Protein AF-A0A8J2TZP8-F1 (afdb_monomer_lite)

Radius of gyration: 26.17 Å; chains: 1; bounding box: 106×72×58 Å

InterPro domains:
  IPR025671 Protein of unknown function with HXXEE motif [PF13787] (54-157)

pLDDT: mean 79.19, std 14.08, range [46.84, 98.31]

Organism: NCBI:txid1774748

Foldseek 3Di:
DDDDDDDDDDPDPPPPPPDDPPPDDPDLVRCVPPVCSVVVVVVLVVLLLVLLVQLLVLLVVLLVQCLVCVVVDPQDDPVCCVVCVVVVVCSDSVNVVVLSVVVSVVLNCLSVDPDVPSLLSLLLSLLQQLLVLVVQCVCCVVVVHHDRSPVSSVSSNVSSVSNLVSSCVVPPPCSVVSSPVSNVCNVVVSVVSSVVSVVVVVVVVVVVVVVPDPDD

Structure (mmCIF, N/CA/C/O backbone):
data_AF-A0A8J2TZP8-F1
#
_entry.id   AF-A0A8J2TZP8-F1
#
loop_
_atom_site.group_PDB
_atom_site.id
_atom_site.type_symbol
_atom_site.label_atom_id
_atom_site.label_alt_id
_atom_site.label_comp_id
_atom_site.label_asym_id
_atom_site.label_entity_id
_atom_site.label_seq_id
_atom_site.pdbx_PDB_ins_code
_atom_site.Cartn_x
_atom_site.Cartn_y
_atom_site.Cartn_z
_atom_site.occupancy
_atom_site.B_iso_or_equiv
_atom_site.auth_seq_id
_atom_site.auth_comp_id
_atom_site.auth_asym_id
_atom_site.auth_atom_id
_atom_site.pdbx_PDB_model_num
ATOM 1 N N . MET A 1 1 ? 63.034 -46.471 7.066 1.00 53.38 1 MET A N 1
ATOM 2 C CA . MET A 1 1 ? 62.515 -45.738 5.889 1.00 53.38 1 MET A CA 1
ATOM 3 C C . MET A 1 1 ? 61.724 -44.534 6.381 1.00 53.38 1 MET A C 1
ATOM 5 O O . MET A 1 1 ? 60.708 -44.730 7.031 1.00 53.38 1 MET A O 1
ATOM 9 N N . ARG A 1 2 ? 62.221 -43.308 6.173 1.00 49.00 2 ARG A N 1
ATOM 10 C CA . ARG A 1 2 ? 61.485 -42.069 6.482 1.00 49.00 2 ARG A CA 1
ATOM 11 C C . ARG A 1 2 ? 60.751 -41.636 5.214 1.00 49.00 2 ARG A C 1
ATOM 13 O O . ARG A 1 2 ? 61.399 -41.422 4.196 1.00 49.00 2 ARG A O 1
ATOM 20 N N . LEU A 1 3 ? 59.424 -41.572 5.269 1.00 59.38 3 LEU A N 1
ATOM 21 C CA . LEU A 1 3 ? 58.589 -41.091 4.170 1.00 59.38 3 LEU A CA 1
ATOM 22 C C . LEU A 1 3 ? 58.691 -39.561 4.113 1.00 59.38 3 LEU A C 1
ATOM 24 O O . LEU A 1 3 ? 58.416 -38.887 5.105 1.00 59.38 3 LEU A O 1
ATOM 28 N N . CYS A 1 4 ? 59.123 -39.023 2.973 1.00 56.84 4 CYS A N 1
ATOM 29 C CA . CYS A 1 4 ? 59.109 -37.585 2.720 1.00 56.84 4 CYS A CA 1
ATOM 30 C C . CYS A 1 4 ? 57.655 -37.082 2.661 1.00 56.84 4 CYS A C 1
ATOM 32 O O . CYS A 1 4 ? 56.837 -37.700 1.974 1.00 56.84 4 CYS A O 1
ATOM 34 N N . PRO A 1 5 ? 57.311 -35.973 3.338 1.00 69.94 5 PRO A N 1
ATOM 35 C CA . PRO A 1 5 ? 55.980 -35.393 3.240 1.00 69.94 5 PRO A CA 1
ATOM 36 C C . PRO A 1 5 ? 55.769 -34.796 1.844 1.00 69.94 5 PRO A C 1
ATOM 38 O O . PRO A 1 5 ? 56.554 -33.968 1.381 1.00 69.94 5 PRO A O 1
ATOM 41 N N . VAL A 1 6 ? 54.697 -35.221 1.175 1.00 76.81 6 VAL A N 1
ATOM 42 C CA . VAL A 1 6 ? 54.229 -34.624 -0.081 1.00 76.81 6 VAL A CA 1
ATOM 43 C C . VAL A 1 6 ? 53.573 -33.278 0.256 1.00 76.81 6 VAL A C 1
ATOM 45 O O . VAL A 1 6 ? 52.641 -33.258 1.064 1.00 76.81 6 VAL A O 1
ATOM 48 N N . PRO A 1 7 ? 54.034 -32.148 -0.307 1.00 74.81 7 PRO A N 1
ATOM 49 C CA . PRO A 1 7 ? 53.403 -30.857 -0.067 1.00 74.81 7 PRO A CA 1
ATOM 50 C C . PRO A 1 7 ? 51.988 -30.824 -0.674 1.00 74.81 7 PRO A C 1
ATOM 52 O O . PRO A 1 7 ? 51.763 -31.406 -1.740 1.00 74.81 7 PRO A O 1
ATOM 55 N N . PRO A 1 8 ? 51.020 -30.151 -0.024 1.00 73.19 8 PRO A N 1
ATOM 56 C CA . PRO A 1 8 ? 49.661 -30.054 -0.537 1.00 73.19 8 PRO A CA 1
ATOM 57 C C . PRO A 1 8 ? 49.628 -29.291 -1.871 1.00 73.19 8 PRO A C 1
ATOM 59 O O . PRO A 1 8 ? 50.442 -28.387 -2.090 1.00 73.19 8 PRO A O 1
ATOM 62 N N . PRO A 1 9 ? 48.680 -29.617 -2.768 1.00 70.44 9 PRO A N 1
ATOM 63 C CA . PRO A 1 9 ? 48.543 -28.927 -4.040 1.00 70.44 9 PRO A CA 1
ATOM 64 C C . PRO A 1 9 ? 48.249 -27.446 -3.798 1.00 70.44 9 PRO A C 1
ATOM 66 O O . PRO A 1 9 ? 47.249 -27.078 -3.177 1.00 70.44 9 PRO A O 1
ATOM 69 N N . VAL A 1 10 ? 49.125 -26.587 -4.316 1.00 71.75 10 VAL A N 1
ATOM 70 C CA . VAL A 1 10 ? 48.889 -25.148 -4.392 1.00 71.75 10 VAL A CA 1
ATOM 71 C C . VAL A 1 10 ? 47.696 -24.942 -5.321 1.00 71.75 10 VAL A C 1
ATOM 73 O O . VAL A 1 10 ? 47.823 -25.024 -6.544 1.00 71.75 10 VAL A O 1
ATOM 76 N N . LEU A 1 11 ? 46.517 -24.701 -4.744 1.00 65.62 11 LEU A N 1
ATOM 77 C CA . LEU A 1 11 ? 45.359 -24.217 -5.485 1.00 65.62 11 LEU A CA 1
ATOM 78 C C . LEU A 1 11 ? 45.760 -22.887 -6.126 1.00 65.62 11 LEU A C 1
ATOM 80 O O . LEU A 1 11 ? 45.792 -21.852 -5.459 1.00 65.62 11 LEU A O 1
ATOM 84 N N . ARG A 1 12 ? 46.094 -22.918 -7.425 1.00 61.50 12 ARG A N 1
ATOM 85 C CA . ARG A 1 12 ? 46.211 -21.707 -8.238 1.00 61.50 12 ARG A CA 1
ATOM 86 C C . ARG A 1 12 ? 44.924 -20.930 -8.027 1.00 61.50 12 ARG A C 1
ATOM 88 O O . ARG A 1 12 ? 43.843 -21.396 -8.389 1.00 61.50 12 ARG A O 1
ATOM 95 N N . ARG A 1 13 ? 45.063 -19.762 -7.402 1.00 56.97 13 ARG A N 1
ATOM 96 C CA . ARG A 1 13 ? 44.038 -18.730 -7.311 1.00 56.97 13 ARG A CA 1
ATOM 97 C C . ARG A 1 13 ? 43.562 -18.521 -8.747 1.00 56.97 13 ARG A C 1
ATOM 99 O O . ARG A 1 13 ? 44.290 -17.933 -9.535 1.00 56.97 13 ARG A O 1
ATOM 106 N N . ARG A 1 14 ? 42.420 -19.113 -9.120 1.00 55.19 14 ARG A N 1
ATOM 107 C CA . ARG A 1 14 ? 41.788 -18.820 -10.408 1.00 55.19 14 ARG A CA 1
ATOM 108 C C . ARG A 1 14 ? 41.662 -17.313 -10.440 1.00 55.19 14 ARG A C 1
ATOM 110 O O . ARG A 1 14 ? 41.084 -16.748 -9.507 1.00 55.19 14 ARG A O 1
ATOM 117 N N . ASP A 1 15 ? 42.268 -16.706 -11.449 1.00 54.47 15 ASP A N 1
ATOM 118 C CA . ASP A 1 15 ? 42.148 -15.290 -11.726 1.00 54.47 15 ASP A CA 1
ATOM 119 C C . ASP A 1 15 ? 40.665 -14.952 -11.635 1.00 54.47 15 ASP A C 1
ATOM 121 O O . ASP A 1 15 ? 39.848 -15.411 -12.436 1.00 54.47 15 ASP A O 1
ATOM 125 N N . ARG A 1 16 ? 40.287 -14.249 -10.561 1.00 48.47 16 ARG A N 1
ATOM 126 C CA . ARG A 1 16 ? 38.962 -13.650 -10.491 1.00 48.47 16 ARG A CA 1
ATOM 127 C C . ARG A 1 16 ? 38.919 -12.749 -11.719 1.00 48.47 16 ARG A C 1
ATOM 129 O O . ARG A 1 16 ? 39.791 -11.878 -11.797 1.00 48.47 16 ARG A O 1
ATOM 136 N N . PRO A 1 17 ? 37.982 -12.945 -12.665 1.00 46.84 17 PRO A N 1
ATOM 137 C CA . PRO A 1 17 ? 37.814 -11.977 -13.732 1.00 46.84 17 PRO A CA 1
ATOM 138 C C . PRO A 1 17 ? 37.683 -10.617 -13.057 1.00 46.84 17 PRO A C 1
ATOM 140 O O . PRO A 1 17 ? 36.928 -10.478 -12.086 1.00 46.84 17 PRO A O 1
ATOM 143 N N . ALA A 1 18 ? 38.522 -9.670 -13.483 1.00 59.16 18 ALA A N 1
ATOM 144 C CA . ALA A 1 18 ? 38.488 -8.311 -12.976 1.00 59.16 18 ALA A CA 1
ATOM 145 C C . ALA A 1 18 ? 37.025 -7.867 -12.971 1.00 59.16 18 ALA A C 1
ATOM 147 O O . ALA A 1 18 ? 36.323 -8.066 -13.965 1.00 59.16 18 ALA A O 1
ATOM 148 N N . ALA A 1 19 ? 36.551 -7.369 -11.827 1.00 51.31 19 ALA A N 1
ATOM 149 C CA . ALA A 1 19 ? 35.193 -6.873 -11.708 1.00 51.31 19 ALA A CA 1
ATOM 150 C C . ALA A 1 19 ? 34.969 -5.891 -12.860 1.00 51.31 19 ALA A C 1
ATOM 152 O O . ALA A 1 19 ? 35.649 -4.865 -12.932 1.00 51.31 19 ALA A O 1
ATOM 153 N N . ALA A 1 20 ? 34.089 -6.259 -13.796 1.00 50.19 20 ALA A N 1
ATOM 154 C CA . ALA A 1 20 ? 33.742 -5.392 -14.905 1.00 50.19 20 ALA A CA 1
ATOM 155 C C . ALA A 1 20 ? 33.316 -4.041 -14.312 1.00 50.19 20 ALA A C 1
ATOM 157 O O . ALA A 1 20 ? 32.594 -4.035 -13.305 1.00 50.19 20 ALA A O 1
ATOM 158 N N . PRO A 1 21 ? 33.789 -2.911 -14.863 1.00 54.81 21 PRO A N 1
ATOM 159 C CA . PRO A 1 21 ? 33.414 -1.601 -14.358 1.00 54.81 21 PRO A CA 1
ATOM 160 C C . PRO A 1 21 ? 31.889 -1.533 -14.268 1.00 54.81 21 PRO A C 1
ATOM 162 O O . PRO A 1 21 ? 31.182 -1.867 -15.222 1.00 54.81 21 PRO A O 1
ATOM 165 N N . ALA A 1 22 ? 31.386 -1.157 -13.091 1.00 49.59 22 ALA A N 1
ATOM 166 C CA . ALA A 1 22 ? 29.964 -0.986 -12.845 1.00 49.59 22 ALA A CA 1
ATOM 167 C C . ALA A 1 22 ? 29.430 0.089 -13.806 1.00 49.59 22 ALA A C 1
ATOM 169 O O . ALA A 1 22 ? 29.568 1.279 -13.541 1.00 49.59 22 ALA A O 1
ATOM 170 N N . GLY A 1 23 ? 28.886 -0.321 -14.956 1.00 51.41 23 GLY A N 1
ATOM 171 C CA . GLY A 1 23 ? 28.370 0.621 -15.951 1.00 51.41 23 GLY A CA 1
ATOM 172 C C . GLY A 1 23 ? 28.323 0.161 -17.408 1.00 51.41 23 GLY A C 1
ATOM 173 O O . GLY A 1 23 ? 27.662 0.830 -18.189 1.00 51.41 23 GLY A O 1
ATOM 174 N N . PHE A 1 24 ? 28.953 -0.954 -17.792 1.00 48.19 24 PHE A N 1
ATOM 175 C CA . PHE A 1 24 ? 28.969 -1.414 -19.193 1.00 48.19 24 PHE A CA 1
ATOM 176 C C . PHE A 1 24 ? 28.451 -2.852 -19.330 1.00 48.19 24 PHE A C 1
ATOM 178 O O . PHE A 1 24 ? 29.200 -3.794 -19.573 1.00 48.19 24 PHE A O 1
ATOM 185 N N . GLY A 1 25 ? 27.143 -3.025 -19.147 1.00 55.66 25 GLY A N 1
ATOM 186 C CA . GLY A 1 25 ? 26.432 -4.096 -19.846 1.00 55.66 25 GLY A CA 1
ATOM 187 C C . GLY A 1 25 ? 26.061 -3.601 -21.249 1.00 55.66 25 GLY A C 1
ATOM 188 O O . GLY A 1 25 ? 25.893 -2.388 -21.405 1.00 55.66 25 GLY A O 1
ATOM 189 N N . PRO A 1 26 ? 25.936 -4.481 -22.260 1.00 56.31 26 PRO A N 1
ATOM 190 C CA . PRO A 1 26 ? 25.365 -4.084 -23.544 1.00 56.31 26 PRO A CA 1
ATOM 191 C C . PRO A 1 26 ? 24.025 -3.392 -23.289 1.00 56.31 26 PRO A C 1
ATOM 193 O O . PRO A 1 26 ? 23.212 -3.870 -22.490 1.00 56.31 26 PRO A O 1
ATOM 196 N N . SER A 1 27 ? 23.817 -2.231 -23.907 1.00 62.28 27 SER A N 1
ATOM 197 C CA . SER A 1 27 ? 22.531 -1.553 -23.803 1.00 62.28 27 SER A CA 1
ATOM 198 C C . SER A 1 27 ? 21.460 -2.455 -24.419 1.00 62.28 27 SER A C 1
ATOM 200 O O . SER A 1 27 ? 21.758 -3.279 -25.282 1.00 62.28 27 SER A O 1
ATOM 202 N N . TRP A 1 28 ? 20.193 -2.315 -24.016 1.00 62.06 28 TRP A N 1
ATOM 203 C CA . TRP A 1 28 ? 19.107 -3.079 -24.650 1.00 62.06 28 TRP A CA 1
ATOM 204 C C . TRP A 1 28 ? 19.137 -2.911 -26.184 1.00 62.06 28 TRP A C 1
ATOM 206 O O . TRP A 1 28 ? 18.920 -3.865 -26.925 1.00 62.06 28 TRP A O 1
ATOM 216 N N . ALA A 1 29 ? 19.517 -1.730 -26.684 1.00 66.12 29 ALA A N 1
ATOM 217 C CA . ALA A 1 29 ? 19.682 -1.504 -28.118 1.00 66.12 29 ALA A CA 1
ATOM 218 C C . ALA A 1 29 ? 20.667 -2.504 -28.764 1.00 66.12 29 ALA A C 1
ATOM 220 O O . ALA A 1 29 ? 20.375 -3.033 -29.838 1.00 66.12 29 ALA A O 1
ATOM 221 N N . ASP A 1 30 ? 21.743 -2.865 -28.061 1.00 71.50 30 ASP A N 1
ATOM 222 C CA . ASP A 1 30 ? 22.820 -3.740 -28.541 1.00 71.50 30 ASP A CA 1
ATOM 223 C C . ASP A 1 30 ? 22.464 -5.232 -28.539 1.00 71.50 30 ASP A C 1
ATOM 225 O O . ASP A 1 30 ? 23.158 -6.021 -29.167 1.00 71.50 30 ASP A O 1
ATOM 229 N N . VAL A 1 31 ? 21.395 -5.649 -27.857 1.00 71.06 31 VAL A N 1
ATOM 230 C CA . VAL A 1 31 ? 20.953 -7.061 -27.823 1.00 71.06 31 VAL A CA 1
ATOM 231 C C . VAL A 1 31 ? 19.568 -7.278 -28.429 1.00 71.06 31 VAL A C 1
ATOM 233 O O . VAL A 1 31 ? 19.157 -8.417 -28.639 1.00 71.06 31 VAL A O 1
ATOM 236 N N . SER A 1 32 ? 18.867 -6.200 -28.794 1.00 71.00 32 SER A N 1
ATOM 237 C CA . SER A 1 32 ? 17.524 -6.235 -29.396 1.00 71.00 32 SER A CA 1
ATOM 238 C C . SER A 1 32 ? 17.423 -7.003 -30.718 1.00 71.00 32 SER A C 1
ATOM 240 O O . SER A 1 32 ? 16.346 -7.492 -31.062 1.00 71.00 32 SER A O 1
ATOM 242 N N . HIS A 1 33 ? 18.536 -7.146 -31.438 1.00 75.06 33 HIS A N 1
ATOM 243 C CA . HIS A 1 33 ? 18.608 -7.851 -32.716 1.00 75.06 33 HIS A CA 1
ATOM 244 C C . HIS A 1 33 ? 18.920 -9.351 -32.579 1.00 75.06 33 HIS A C 1
ATOM 246 O O . HIS A 1 33 ? 18.867 -10.073 -33.575 1.00 75.06 33 HIS A O 1
ATOM 252 N N . LEU A 1 34 ? 19.240 -9.843 -31.376 1.00 78.44 34 LEU A N 1
ATOM 253 C CA . LEU A 1 34 ? 19.587 -11.249 -31.178 1.00 78.44 34 LEU A CA 1
ATOM 254 C C . LEU A 1 34 ? 18.340 -12.156 -31.239 1.00 78.44 34 LEU A C 1
ATOM 256 O O . LEU A 1 34 ? 17.295 -11.823 -30.664 1.00 78.44 34 LEU A O 1
ATOM 260 N N . PRO A 1 35 ? 18.428 -13.339 -31.877 1.00 73.56 35 PRO A N 1
ATOM 261 C CA . PRO A 1 35 ? 17.380 -14.354 -31.803 1.00 73.56 35 PRO A CA 1
ATOM 262 C C . PRO A 1 35 ? 17.075 -14.706 -30.338 1.00 73.56 35 PRO A C 1
ATOM 264 O O . PRO A 1 35 ? 17.975 -15.052 -29.580 1.00 73.56 35 PRO A O 1
ATOM 267 N N . GLY A 1 36 ? 15.810 -14.592 -29.926 1.00 71.12 36 GLY A N 1
ATOM 268 C CA . GLY A 1 36 ? 15.378 -14.832 -28.539 1.00 71.12 36 GLY A CA 1
ATOM 269 C C . GLY A 1 36 ? 15.273 -13.581 -27.656 1.00 71.12 36 GLY A C 1
ATOM 270 O O . GLY A 1 36 ? 14.637 -13.645 -26.605 1.00 71.12 36 GLY A O 1
ATOM 271 N N . ALA A 1 37 ? 15.776 -12.424 -28.103 1.00 73.44 37 ALA A N 1
ATOM 272 C CA . ALA A 1 37 ? 15.649 -11.163 -27.369 1.00 73.44 37 ALA A CA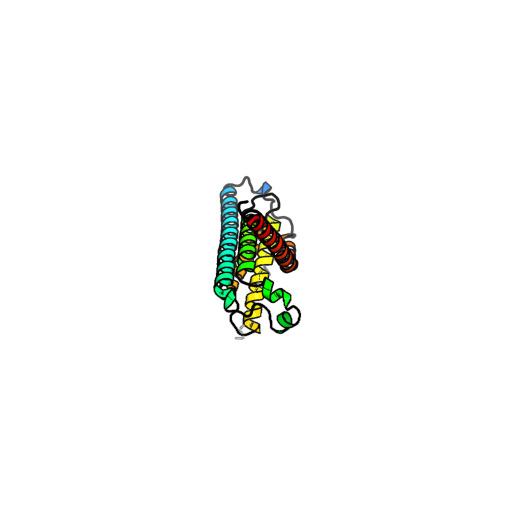 1
ATOM 273 C C . ALA A 1 37 ? 14.179 -10.768 -27.123 1.00 73.44 37 ALA A C 1
ATOM 275 O O . ALA A 1 37 ? 13.826 -10.336 -26.029 1.00 73.44 37 ALA A O 1
ATOM 276 N N . ARG A 1 38 ? 13.290 -11.009 -28.100 1.00 75.81 38 ARG A N 1
ATOM 277 C CA . ARG A 1 38 ? 11.840 -10.789 -27.934 1.00 75.81 38 ARG A CA 1
ATOM 278 C C . ARG A 1 38 ? 11.241 -11.641 -26.812 1.00 75.81 38 ARG A C 1
ATOM 280 O O . ARG A 1 38 ? 10.566 -11.099 -25.952 1.00 75.81 38 ARG A O 1
ATOM 287 N N . GLY A 1 39 ? 11.567 -12.935 -26.754 1.00 75.44 39 GLY A N 1
ATOM 288 C CA . GLY A 1 39 ? 11.050 -13.826 -25.708 1.00 75.44 39 GLY A CA 1
ATOM 289 C C . GLY A 1 39 ? 11.519 -13.439 -24.302 1.00 75.44 39 GLY A C 1
ATOM 290 O O . GLY A 1 39 ? 10.759 -13.543 -23.343 1.00 75.44 39 GLY A O 1
ATOM 291 N N . TYR A 1 40 ? 12.750 -12.934 -24.176 1.00 75.19 40 TYR A N 1
ATOM 292 C CA . TYR A 1 40 ? 13.254 -12.391 -22.913 1.00 75.19 40 TYR A CA 1
ATOM 293 C C . TYR A 1 40 ? 12.526 -11.096 -22.506 1.00 75.19 40 TYR A C 1
ATOM 295 O O . TYR A 1 40 ? 12.131 -10.955 -21.348 1.00 75.19 40 TYR A O 1
ATOM 303 N N . ALA A 1 41 ? 12.300 -10.175 -23.451 1.00 75.25 41 ALA A N 1
ATOM 304 C CA . ALA A 1 41 ? 11.545 -8.944 -23.211 1.00 75.25 41 ALA A CA 1
ATOM 305 C C . ALA A 1 41 ? 10.090 -9.227 -22.797 1.00 75.25 41 ALA A C 1
ATOM 307 O O . ALA A 1 41 ? 9.625 -8.677 -21.798 1.00 75.25 41 ALA A O 1
ATOM 308 N N . ASP A 1 42 ? 9.414 -10.138 -23.500 1.00 78.44 42 ASP A N 1
ATOM 309 C CA . ASP A 1 42 ? 8.045 -10.558 -23.190 1.00 78.44 42 ASP A CA 1
ATOM 310 C C . ASP A 1 42 ? 7.967 -11.175 -21.782 1.00 78.44 42 ASP A C 1
ATOM 312 O O . ASP A 1 42 ? 7.083 -10.835 -20.993 1.00 78.44 42 ASP A O 1
ATOM 316 N N . GLY A 1 43 ? 8.936 -12.027 -21.420 1.00 75.38 43 GLY A N 1
ATOM 317 C CA . GLY A 1 43 ? 9.032 -12.627 -20.087 1.00 75.38 43 GLY A CA 1
ATOM 318 C C . GLY A 1 43 ? 9.214 -11.596 -18.966 1.00 75.38 43 GLY A C 1
ATOM 319 O O . GLY A 1 43 ? 8.560 -11.690 -17.923 1.00 75.38 43 GLY A O 1
ATOM 320 N N . MET A 1 44 ? 10.048 -10.577 -19.187 1.00 79.06 44 MET A N 1
ATOM 321 C CA . MET A 1 44 ? 10.212 -9.471 -18.236 1.00 79.06 44 MET A CA 1
ATOM 322 C C . MET A 1 44 ? 8.939 -8.628 -18.105 1.00 79.06 44 MET A C 1
ATOM 324 O O . MET A 1 44 ? 8.555 -8.265 -16.989 1.00 79.06 44 MET A O 1
ATOM 328 N N . GLU A 1 45 ? 8.246 -8.345 -19.212 1.00 83.06 45 GLU A N 1
ATOM 329 C CA . GLU A 1 45 ? 6.990 -7.594 -19.175 1.00 83.06 45 GLU A CA 1
ATOM 330 C C . GLU A 1 45 ? 5.899 -8.368 -18.419 1.00 83.06 45 GLU A C 1
ATOM 332 O O . GLU A 1 45 ? 5.203 -7.794 -17.576 1.00 83.06 45 GLU A O 1
ATOM 337 N N . LEU A 1 46 ? 5.791 -9.680 -18.652 1.00 82.81 46 LEU A N 1
ATOM 338 C CA . LEU A 1 46 ? 4.908 -10.586 -17.913 1.00 82.81 46 LEU A CA 1
ATOM 339 C C . LEU A 1 46 ? 5.199 -10.561 -16.406 1.00 82.81 46 LEU A C 1
ATOM 341 O O . LEU A 1 46 ? 4.276 -10.355 -15.617 1.00 82.81 46 LEU A O 1
ATOM 345 N N . GLY A 1 47 ? 6.466 -10.681 -15.995 1.00 87.06 47 GLY A N 1
ATOM 346 C CA . GLY A 1 47 ? 6.859 -10.594 -14.581 1.00 87.06 47 GLY A CA 1
ATOM 347 C C . GLY A 1 47 ? 6.557 -9.226 -13.953 1.00 87.06 47 GLY A C 1
ATOM 348 O O . GLY A 1 47 ? 6.064 -9.126 -12.824 1.00 87.06 47 GLY A O 1
ATOM 349 N N . SER A 1 48 ? 6.774 -8.149 -14.710 1.00 88.06 48 SER A N 1
ATOM 350 C CA . SER A 1 48 ? 6.457 -6.780 -14.297 1.00 88.06 48 SER A CA 1
ATOM 351 C C . SER A 1 48 ? 4.949 -6.569 -14.117 1.00 88.06 48 SER A C 1
ATOM 353 O O . SER A 1 48 ? 4.513 -6.064 -13.083 1.00 88.06 48 SER A O 1
ATOM 355 N N . ASN A 1 49 ? 4.134 -7.015 -15.076 1.00 91.44 49 ASN A N 1
ATOM 356 C CA . ASN A 1 49 ? 2.673 -6.969 -14.999 1.00 91.44 49 ASN A CA 1
ATOM 357 C C . ASN A 1 49 ? 2.141 -7.806 -13.827 1.00 91.44 49 ASN A C 1
ATOM 359 O O . ASN A 1 49 ? 1.314 -7.318 -13.055 1.00 91.44 49 ASN A O 1
ATOM 363 N N . ALA A 1 50 ? 2.646 -9.030 -13.658 1.00 94.19 50 ALA A N 1
ATOM 364 C CA . ALA A 1 50 ? 2.230 -9.935 -12.592 1.00 94.19 50 ALA A CA 1
ATOM 365 C C . ALA A 1 50 ? 2.545 -9.365 -11.202 1.00 94.19 50 ALA A C 1
ATOM 367 O O . ALA A 1 50 ? 1.676 -9.357 -10.333 1.00 94.19 50 ALA A O 1
ATOM 368 N N . SER A 1 51 ? 3.751 -8.821 -10.996 1.00 95.25 51 SER A N 1
ATOM 369 C CA . SER A 1 51 ? 4.119 -8.218 -9.707 1.00 95.25 51 SER A CA 1
ATOM 370 C C . SER A 1 51 ? 3.278 -6.979 -9.368 1.00 95.25 51 SER A C 1
ATOM 372 O O . SER A 1 51 ? 2.874 -6.825 -8.216 1.00 95.25 51 SER A O 1
ATOM 374 N N . ARG A 1 52 ? 2.941 -6.130 -10.356 1.00 95.00 52 ARG A N 1
ATOM 375 C CA . ARG A 1 52 ? 2.022 -4.987 -10.164 1.00 95.00 52 ARG A CA 1
ATOM 376 C C . ARG A 1 52 ? 0.614 -5.442 -9.802 1.00 95.00 52 ARG A C 1
ATOM 378 O O . ARG A 1 52 ? 0.032 -4.919 -8.854 1.00 95.00 52 ARG A O 1
ATOM 385 N N . GLY A 1 53 ? 0.087 -6.419 -10.540 1.00 96.25 53 GLY A N 1
ATOM 386 C CA . GLY A 1 53 ? -1.235 -6.990 -10.291 1.00 96.25 53 GLY A CA 1
ATOM 387 C C . GLY A 1 53 ? -1.334 -7.619 -8.903 1.00 96.25 53 GLY A C 1
ATOM 388 O O . GLY A 1 53 ? -2.287 -7.347 -8.177 1.00 96.25 53 GLY A O 1
ATOM 389 N N . LEU A 1 54 ? -0.313 -8.380 -8.496 1.00 97.44 54 LEU A N 1
ATOM 390 C CA . LEU A 1 54 ? -0.231 -8.976 -7.163 1.00 97.44 54 LEU A CA 1
ATOM 391 C C . LEU A 1 54 ? -0.194 -7.908 -6.065 1.00 97.44 54 LEU A C 1
ATOM 393 O O . LEU A 1 54 ? -0.963 -7.994 -5.112 1.00 97.44 54 LEU A O 1
ATOM 397 N N . LEU A 1 55 ? 0.657 -6.885 -6.204 1.00 97.31 55 LEU A N 1
ATOM 398 C CA . LEU A 1 55 ? 0.745 -5.794 -5.231 1.00 97.31 55 LEU A CA 1
ATOM 399 C C . LEU A 1 55 ? -0.596 -5.062 -5.076 1.00 97.31 55 LEU A C 1
ATOM 401 O O . LEU A 1 55 ? -1.038 -4.822 -3.953 1.00 97.31 55 LEU A O 1
ATOM 405 N N . ALA A 1 56 ? -1.268 -4.753 -6.189 1.00 97.38 56 ALA A N 1
ATOM 406 C CA . ALA A 1 56 ? -2.583 -4.122 -6.170 1.00 97.38 56 ALA A CA 1
ATOM 407 C C . ALA A 1 56 ? -3.642 -5.021 -5.508 1.00 97.38 56 ALA A C 1
ATOM 409 O O . ALA A 1 56 ? -4.384 -4.556 -4.646 1.00 97.38 56 ALA A O 1
ATOM 410 N N . ALA A 1 57 ? -3.687 -6.309 -5.863 1.00 97.88 57 ALA A N 1
ATOM 411 C CA . ALA A 1 57 ? -4.637 -7.263 -5.296 1.00 97.88 57 ALA A CA 1
ATOM 412 C C . ALA A 1 57 ? -4.453 -7.423 -3.781 1.00 97.88 57 ALA A C 1
ATOM 414 O O . ALA A 1 57 ? -5.421 -7.342 -3.026 1.00 97.88 57 ALA A O 1
ATOM 415 N N . VAL A 1 58 ? -3.211 -7.579 -3.318 1.00 97.50 58 VAL A N 1
ATOM 416 C CA . VAL A 1 58 ? -2.916 -7.695 -1.885 1.00 97.50 58 VAL A CA 1
ATOM 417 C C . VAL A 1 58 ? -3.263 -6.404 -1.144 1.00 97.50 58 VAL A C 1
ATOM 419 O O . VAL A 1 58 ? -3.819 -6.470 -0.052 1.00 97.50 58 VAL A O 1
ATOM 422 N N . PHE A 1 59 ? -3.017 -5.230 -1.735 1.00 96.88 59 PHE A N 1
ATOM 423 C CA . PHE A 1 59 ? -3.412 -3.960 -1.122 1.00 96.88 59 PHE A CA 1
ATOM 424 C C . PHE A 1 59 ? -4.935 -3.808 -0.992 1.00 96.88 59 PHE A C 1
ATOM 426 O O . PHE A 1 59 ? -5.419 -3.343 0.039 1.00 96.88 59 PHE A O 1
ATOM 433 N N . VAL A 1 60 ? -5.705 -4.249 -1.993 1.00 97.12 60 VAL A N 1
ATOM 434 C CA . VAL A 1 60 ? -7.176 -4.286 -1.912 1.00 97.12 60 VAL A CA 1
ATOM 435 C C . VAL A 1 60 ? -7.630 -5.172 -0.751 1.00 97.12 60 VAL A C 1
ATOM 437 O O . VAL A 1 60 ? -8.468 -4.751 0.045 1.00 97.12 60 VAL A O 1
ATOM 440 N N . VAL A 1 61 ? -7.059 -6.375 -0.625 1.00 97.50 61 VAL A N 1
ATOM 441 C CA . VAL A 1 61 ? -7.376 -7.301 0.475 1.00 97.50 61 VAL A CA 1
ATOM 442 C C . VAL A 1 61 ? -6.993 -6.697 1.830 1.00 97.50 61 VAL A C 1
ATOM 444 O O . VAL A 1 61 ? -7.779 -6.779 2.771 1.00 97.50 61 VAL A O 1
ATOM 447 N N . HIS A 1 62 ? -5.844 -6.022 1.915 1.00 96.44 62 HIS A N 1
ATOM 448 C CA . HIS A 1 62 ? -5.390 -5.331 3.124 1.00 96.44 62 HIS A CA 1
ATOM 449 C C . HIS A 1 62 ? -6.372 -4.242 3.573 1.00 96.44 62 HIS A C 1
ATOM 451 O O . HIS A 1 62 ? -6.803 -4.224 4.725 1.00 96.44 62 HIS A O 1
ATOM 457 N N . ASN A 1 63 ? -6.820 -3.386 2.653 1.00 94.81 63 ASN A N 1
ATOM 458 C CA . ASN A 1 63 ? -7.809 -2.354 2.976 1.00 94.81 63 ASN A CA 1
ATOM 459 C C . ASN A 1 63 ? -9.187 -2.948 3.308 1.00 94.81 63 ASN A C 1
ATOM 461 O O . ASN A 1 63 ? -9.915 -2.396 4.135 1.00 94.81 63 ASN A O 1
ATOM 465 N N . ALA A 1 64 ? -9.558 -4.079 2.700 1.00 94.44 64 ALA A N 1
ATOM 466 C CA . ALA A 1 64 ? -10.787 -4.791 3.039 1.00 94.44 64 ALA A CA 1
ATOM 467 C C . ALA A 1 64 ? -10.740 -5.377 4.462 1.00 94.44 64 ALA A C 1
ATOM 469 O O . ALA A 1 64 ? -11.733 -5.271 5.189 1.00 94.44 64 ALA A O 1
ATOM 470 N N . GLU A 1 65 ? -9.602 -5.943 4.887 1.00 94.44 65 GLU A N 1
ATOM 471 C CA . GLU A 1 65 ? -9.380 -6.361 6.278 1.00 94.44 65 GLU A CA 1
ATOM 472 C C . GLU A 1 65 ? -9.559 -5.165 7.216 1.00 94.44 65 GLU A C 1
ATOM 474 O O . GLU A 1 65 ? -10.404 -5.199 8.112 1.00 94.44 65 GLU A O 1
ATOM 479 N N . GLU A 1 66 ? -8.825 -4.079 6.983 1.00 91.44 66 GLU A N 1
ATOM 480 C CA . GLU A 1 66 ? -8.903 -2.882 7.817 1.00 91.44 66 GLU A CA 1
ATOM 481 C C . GLU A 1 66 ? -10.341 -2.362 7.964 1.00 91.44 66 GLU A C 1
ATOM 483 O O . GLU A 1 66 ? -10.812 -2.156 9.082 1.00 91.44 66 GLU A O 1
ATOM 488 N N . LEU A 1 67 ? -11.091 -2.239 6.863 1.00 90.44 67 LEU A N 1
ATOM 489 C CA . LEU A 1 67 ? -12.487 -1.786 6.881 1.00 90.44 67 LEU A CA 1
ATOM 490 C C . LEU A 1 67 ? -13.442 -2.739 7.599 1.00 90.44 67 LEU A C 1
ATOM 492 O O . LEU A 1 67 ? -14.433 -2.292 8.190 1.00 90.44 67 LEU A O 1
ATOM 496 N N . THR A 1 68 ? -13.170 -4.040 7.531 1.00 90.50 68 THR A N 1
ATOM 497 C CA . THR A 1 68 ? -13.974 -5.075 8.191 1.00 90.50 68 THR A CA 1
ATOM 498 C C . THR A 1 68 ? -13.747 -5.056 9.698 1.00 90.50 68 THR A C 1
ATOM 500 O O . THR A 1 68 ? -14.693 -5.178 10.478 1.00 90.50 68 THR A O 1
ATOM 503 N N . PHE A 1 69 ? -12.498 -4.854 10.118 1.00 88.19 69 PHE A N 1
ATOM 504 C CA . PHE A 1 69 ? -12.083 -4.916 11.517 1.00 88.19 69 PHE A CA 1
ATOM 505 C C . PHE A 1 69 ? -11.912 -3.546 12.179 1.00 88.19 69 PHE A C 1
ATOM 507 O O . PHE A 1 69 ? -11.530 -3.485 13.346 1.00 88.19 69 PHE A O 1
ATOM 514 N N . LEU A 1 70 ? -12.267 -2.460 11.490 1.00 80.00 70 LEU A N 1
ATOM 515 C CA . LEU A 1 70 ? -12.110 -1.076 11.945 1.00 80.00 70 LEU A CA 1
ATOM 516 C C . LEU A 1 70 ? -12.709 -0.813 13.342 1.00 80.00 70 LEU A C 1
ATOM 518 O O . LEU A 1 70 ? -12.183 -0.013 14.104 1.00 80.00 70 LEU A O 1
ATOM 522 N N . ASN A 1 71 ? -13.780 -1.530 13.702 1.00 73.31 71 ASN A N 1
ATOM 523 C CA . ASN A 1 71 ? -14.463 -1.409 14.995 1.00 73.31 71 ASN A CA 1
ATOM 524 C C . ASN A 1 71 ? -13.820 -2.237 16.131 1.00 73.31 71 ASN A C 1
ATOM 526 O O . ASN A 1 71 ? -14.273 -2.153 17.269 1.00 73.31 71 ASN A O 1
ATOM 530 N N . ARG A 1 72 ? -12.829 -3.092 15.838 1.00 68.44 72 ARG A N 1
ATOM 531 C CA . ARG A 1 72 ? -12.211 -4.024 16.806 1.00 68.44 72 ARG A CA 1
ATOM 532 C C . ARG A 1 72 ? -10.830 -3.589 17.301 1.00 68.44 72 ARG A C 1
ATOM 534 O O . ARG A 1 72 ? -10.303 -4.209 18.219 1.00 68.44 72 ARG A O 1
ATOM 541 N N . GLY A 1 73 ? -10.246 -2.543 16.724 1.00 57.28 73 GLY A N 1
ATOM 542 C CA . GLY A 1 73 ? -8.995 -1.947 17.189 1.00 57.28 73 GLY A CA 1
ATOM 543 C C . GLY A 1 73 ? -9.247 -0.542 17.719 1.00 57.28 73 GLY A C 1
ATOM 544 O O . GLY A 1 73 ? -9.949 0.231 17.075 1.00 57.28 73 GLY A O 1
ATOM 545 N N . GLY A 1 74 ? -8.670 -0.185 18.870 1.00 60.50 74 GLY A N 1
ATOM 546 C CA . GLY A 1 74 ? -8.642 1.214 19.308 1.00 60.50 74 GLY A CA 1
ATOM 547 C C . GLY A 1 74 ? -8.040 2.078 18.198 1.00 60.50 74 GLY A C 1
ATOM 548 O O . GLY A 1 74 ? -6.885 1.866 17.807 1.00 60.50 74 GLY A O 1
ATOM 549 N N . MET A 1 75 ? -8.847 2.981 17.637 1.00 65.06 75 MET A N 1
ATOM 550 C CA . MET A 1 75 ? -8.508 3.690 16.398 1.00 65.06 75 MET A CA 1
ATOM 551 C C . MET A 1 75 ? -7.372 4.689 16.598 1.00 65.06 75 MET A C 1
ATOM 553 O O . MET A 1 75 ? -6.531 4.847 15.718 1.00 65.06 75 MET A O 1
ATOM 557 N N . LEU A 1 76 ? -7.298 5.283 17.790 1.00 66.94 76 LEU A N 1
ATOM 558 C CA . LEU A 1 76 ? -6.184 6.101 18.244 1.00 66.94 76 LEU A CA 1
ATOM 559 C C . LEU A 1 76 ? -5.602 5.509 19.537 1.00 66.94 76 LEU A C 1
ATOM 561 O O . LEU A 1 76 ? -6.363 5.083 20.409 1.00 66.94 76 LEU A O 1
ATOM 565 N N . PRO A 1 77 ? -4.268 5.515 19.714 1.00 70.44 77 PRO A N 1
ATOM 566 C CA . PRO A 1 77 ? -3.666 5.299 21.023 1.00 70.44 77 PRO A CA 1
ATOM 567 C C . PRO A 1 77 ? -4.282 6.259 22.056 1.00 70.44 77 PRO A C 1
ATOM 569 O O . PRO A 1 77 ? -4.481 7.430 21.720 1.00 70.44 77 PRO A O 1
ATOM 572 N N . PRO A 1 78 ? -4.532 5.837 23.311 1.00 73.00 78 PRO A N 1
ATOM 573 C CA . PRO A 1 78 ? -5.196 6.679 24.313 1.00 73.00 78 PRO A CA 1
ATOM 574 C C . PRO A 1 78 ? -4.534 8.050 24.505 1.00 73.00 78 PRO A C 1
ATOM 576 O O . PRO A 1 78 ? -5.215 9.064 24.622 1.00 73.00 78 PRO A O 1
ATOM 579 N N . ALA A 1 79 ? -3.200 8.103 24.446 1.00 76.19 79 ALA A N 1
ATOM 580 C CA . ALA A 1 79 ? -2.439 9.349 24.534 1.00 76.19 79 ALA A CA 1
ATOM 581 C C . ALA A 1 79 ? -2.713 10.312 23.360 1.00 76.19 79 ALA A C 1
ATOM 583 O O . ALA A 1 79 ? -2.771 11.525 23.547 1.00 76.19 79 ALA A O 1
ATOM 584 N N . LEU A 1 80 ? -2.905 9.779 22.149 1.00 71.62 80 LEU A N 1
ATOM 585 C CA . LEU A 1 80 ? -3.267 10.555 20.962 1.00 71.62 80 LEU A CA 1
ATOM 586 C C . LEU A 1 80 ? -4.736 10.980 21.010 1.00 71.62 80 LEU A C 1
ATOM 588 O O . LEU A 1 80 ? -5.032 12.119 20.665 1.00 71.62 80 LEU A O 1
ATOM 592 N N . ALA A 1 81 ? -5.638 10.106 21.469 1.00 76.31 81 ALA A N 1
ATOM 593 C CA . ALA A 1 81 ? -7.055 10.436 21.625 1.00 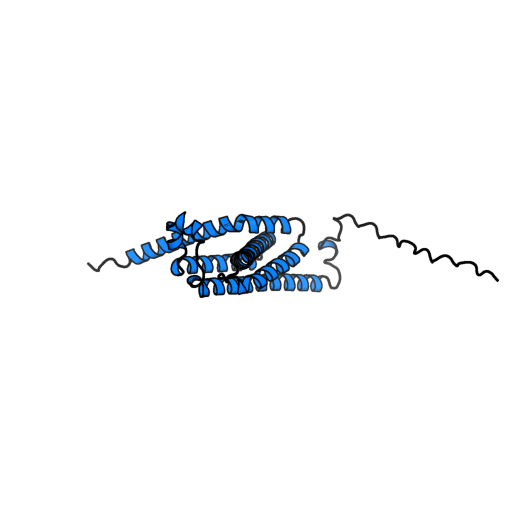76.31 81 ALA A CA 1
ATOM 594 C C . ALA A 1 81 ? -7.247 11.583 22.633 1.00 76.31 81 ALA A C 1
ATOM 596 O O . ALA A 1 81 ? -7.915 12.568 22.330 1.00 76.31 81 ALA A O 1
ATOM 597 N N . ALA A 1 82 ? -6.555 11.520 23.777 1.00 79.94 82 ALA A N 1
ATOM 598 C CA . ALA A 1 82 ? -6.573 12.575 24.790 1.00 79.94 82 ALA A CA 1
ATOM 599 C C . ALA A 1 82 ? -5.997 13.905 24.274 1.00 79.94 82 ALA A C 1
ATOM 601 O O . ALA A 1 82 ? -6.519 14.975 24.581 1.00 79.94 82 ALA A O 1
ATOM 602 N N . ARG A 1 83 ? -4.927 13.850 23.471 1.00 82.69 83 ARG A N 1
ATOM 603 C CA . ARG A 1 83 ? -4.268 15.047 22.929 1.00 82.69 83 ARG A CA 1
ATOM 604 C C . ARG A 1 83 ? -5.012 15.656 21.736 1.00 82.69 83 ARG A C 1
ATOM 606 O O . ARG A 1 83 ? -4.896 16.855 21.496 1.00 82.69 83 ARG A O 1
ATOM 613 N N . PHE A 1 84 ? -5.776 14.851 21.001 1.00 76.38 84 PHE A N 1
ATOM 614 C CA . PHE A 1 84 ? -6.481 15.257 19.788 1.00 76.38 84 PHE A CA 1
ATOM 615 C C . PHE A 1 84 ? -7.905 14.676 19.741 1.00 76.38 84 PHE A C 1
ATOM 617 O O . PHE A 1 84 ? -8.224 13.880 18.854 1.00 76.38 84 PHE A O 1
ATOM 624 N N . PRO A 1 85 ? -8.811 15.124 20.625 1.00 69.06 85 PRO A N 1
ATOM 625 C CA . PRO A 1 85 ? -10.160 14.559 20.743 1.00 69.06 85 PRO A CA 1
ATOM 626 C C . PRO A 1 85 ? -10.995 14.712 19.462 1.00 69.06 85 PRO A C 1
ATOM 628 O O . PRO A 1 85 ? -11.891 13.922 19.180 1.00 69.06 85 PRO A O 1
ATOM 631 N N . ARG A 1 86 ? -10.673 15.706 18.624 1.00 72.19 86 ARG A N 1
ATOM 632 C CA . ARG A 1 86 ? -11.331 15.908 17.325 1.00 72.19 86 ARG A CA 1
ATOM 633 C C . ARG A 1 86 ? -10.967 14.844 16.287 1.00 72.19 86 ARG A C 1
ATOM 635 O O . ARG A 1 86 ? -11.731 14.674 15.342 1.00 72.19 86 ARG A O 1
ATOM 642 N N . LEU A 1 87 ? -9.834 14.145 16.433 1.00 65.62 87 LEU A N 1
ATOM 643 C CA . LEU A 1 87 ? -9.445 13.088 15.497 1.00 65.62 87 LEU A CA 1
ATOM 644 C C . LEU A 1 87 ? -10.384 11.890 15.621 1.00 65.62 87 LEU A C 1
ATOM 646 O O . LEU A 1 87 ? -10.789 11.348 14.605 1.00 65.62 87 LEU A O 1
ATOM 650 N N . GLU A 1 88 ? -10.819 11.526 16.823 1.00 65.69 88 GLU A N 1
ATOM 651 C CA . GLU A 1 88 ? -11.648 10.335 17.045 1.00 65.69 88 GLU A CA 1
ATOM 652 C C . GLU A 1 88 ? -12.939 10.329 16.201 1.00 65.69 88 GLU A C 1
ATOM 654 O O . GLU A 1 88 ? -13.285 9.319 15.588 1.00 65.69 88 GLU A O 1
ATOM 659 N N . GLY A 1 89 ? -13.576 11.493 16.025 1.00 64.38 89 GLY A N 1
ATOM 660 C CA . GLY A 1 89 ? -14.739 11.650 15.144 1.00 64.38 89 GLY A CA 1
ATOM 661 C C . GLY A 1 89 ? -14.442 11.524 13.640 1.00 64.38 89 GLY A C 1
ATOM 662 O O . GLY A 1 89 ? -15.347 11.212 12.864 1.00 64.38 89 GLY A O 1
ATOM 663 N N . LEU A 1 90 ? -13.194 11.743 13.213 1.00 64.19 90 LEU A N 1
ATOM 664 C CA . LEU A 1 90 ? -12.740 11.615 11.819 1.00 64.19 90 LEU A CA 1
ATOM 665 C C . LEU A 1 90 ? -12.390 10.168 11.459 1.00 64.19 90 LEU A C 1
ATOM 667 O O . LEU A 1 90 ? -12.500 9.782 10.297 1.00 64.19 90 LEU A O 1
ATOM 671 N N . TYR A 1 91 ? -12.027 9.368 12.459 1.00 66.94 91 TYR A N 1
ATOM 672 C CA . TYR A 1 91 ? -11.656 7.966 12.299 1.00 66.94 91 TYR A CA 1
ATOM 673 C C . TYR A 1 91 ? -12.874 7.022 12.236 1.00 66.94 91 TYR A C 1
ATOM 675 O O . TYR A 1 91 ? -12.725 5.841 11.977 1.00 66.94 91 TYR A O 1
ATOM 683 N N . GLY A 1 92 ? -14.115 7.498 12.369 1.00 71.50 92 GLY A N 1
ATOM 684 C CA . GLY A 1 92 ? -15.291 6.625 12.250 1.00 71.50 92 GLY A CA 1
ATOM 685 C C . GLY A 1 92 ? -15.394 5.901 10.892 1.00 71.50 92 GLY A C 1
ATOM 686 O O . GLY A 1 92 ? -15.161 6.494 9.836 1.00 71.50 92 GLY A O 1
ATOM 687 N N . ARG A 1 93 ? -15.843 4.634 10.898 1.00 74.25 93 ARG A N 1
ATOM 688 C CA . ARG A 1 93 ? -15.962 3.771 9.698 1.00 74.25 93 ARG A CA 1
ATOM 689 C C . ARG A 1 93 ? -16.649 4.436 8.504 1.00 74.25 93 ARG A C 1
ATOM 691 O O . ARG A 1 93 ? -16.196 4.274 7.377 1.00 74.25 93 ARG A O 1
ATOM 698 N N . ARG A 1 94 ? -17.708 5.220 8.739 1.00 76.81 94 ARG A N 1
ATOM 699 C CA . ARG A 1 94 ? -18.443 5.937 7.677 1.00 76.81 94 ARG A CA 1
ATOM 700 C C . ARG A 1 94 ? -17.603 7.001 6.960 1.00 76.81 94 ARG A C 1
ATOM 702 O O . ARG A 1 94 ? -17.875 7.284 5.801 1.00 76.81 94 ARG A O 1
ATOM 709 N N . ARG A 1 95 ? -16.610 7.587 7.634 1.00 76.56 95 ARG A N 1
ATOM 710 C CA . ARG A 1 95 ? -15.721 8.619 7.076 1.00 76.56 95 ARG A CA 1
ATOM 711 C C . ARG A 1 95 ? -14.452 8.019 6.479 1.00 76.56 95 ARG A C 1
ATOM 713 O O . ARG A 1 95 ? -14.005 8.483 5.437 1.00 76.56 95 ARG A O 1
ATOM 720 N N . LEU A 1 96 ? -13.906 6.968 7.094 1.00 79.62 96 LEU A N 1
ATOM 721 C CA . LEU A 1 96 ? -12.701 6.302 6.591 1.00 79.62 96 LEU A CA 1
ATOM 722 C C . LEU A 1 96 ? -12.956 5.412 5.375 1.00 79.62 96 LEU A C 1
ATOM 724 O O . LEU A 1 96 ? -12.126 5.396 4.473 1.00 79.62 96 LEU A O 1
ATOM 728 N N . ALA A 1 97 ? -14.101 4.729 5.296 1.00 84.81 97 ALA A N 1
ATOM 729 C CA . ALA A 1 97 ? -14.435 3.870 4.158 1.00 84.81 97 ALA A CA 1
ATOM 730 C C . ALA A 1 97 ? -14.280 4.538 2.779 1.00 84.81 97 ALA A C 1
ATOM 732 O O . ALA A 1 97 ? -13.559 3.983 1.946 1.00 84.81 97 ALA A O 1
ATOM 733 N N . PRO A 1 98 ? -14.872 5.720 2.510 1.00 83.50 98 PRO A N 1
ATOM 734 C CA . PRO A 1 98 ? -14.701 6.373 1.214 1.00 83.50 98 PRO A CA 1
ATOM 735 C C . PRO A 1 98 ? -13.256 6.822 0.962 1.00 83.50 98 PRO A C 1
ATOM 737 O O . PRO A 1 98 ? -12.787 6.728 -0.169 1.00 83.50 98 PRO A O 1
ATOM 740 N N . VAL A 1 99 ? -12.525 7.258 1.997 1.00 82.38 99 VAL A N 1
ATOM 741 C CA . VAL A 1 99 ? -11.110 7.655 1.870 1.00 82.38 99 VAL A CA 1
ATOM 742 C C . VAL A 1 99 ? -10.243 6.456 1.500 1.00 82.38 99 VAL A C 1
ATOM 744 O O . VAL A 1 99 ? -9.437 6.543 0.577 1.00 82.38 99 VAL A O 1
ATOM 747 N N . MET A 1 100 ? -10.432 5.324 2.176 1.00 87.44 100 MET A N 1
ATOM 748 C CA . MET A 1 100 ? -9.697 4.094 1.895 1.00 87.44 100 MET A CA 1
ATOM 749 C C . MET A 1 100 ? -10.021 3.548 0.508 1.00 87.44 100 MET A C 1
ATOM 751 O O . MET A 1 100 ? -9.112 3.139 -0.211 1.00 87.44 100 MET A O 1
ATOM 755 N N . LEU A 1 101 ? -11.288 3.590 0.090 1.00 87.50 101 LEU A N 1
ATOM 756 C CA . LEU A 1 101 ? -11.682 3.198 -1.262 1.00 87.50 101 LEU A CA 1
ATOM 757 C C . LEU A 1 101 ? -11.022 4.095 -2.321 1.00 87.50 101 LEU A C 1
ATOM 759 O O . LEU A 1 101 ? -10.450 3.585 -3.283 1.00 87.50 101 LEU A O 1
ATOM 763 N N . ALA A 1 102 ? -11.037 5.417 -2.122 1.00 86.38 102 ALA A N 1
ATOM 764 C CA . ALA A 1 102 ? -10.388 6.369 -3.022 1.00 86.38 102 ALA A CA 1
ATOM 765 C C . ALA A 1 102 ? -8.867 6.157 -3.089 1.00 86.38 102 ALA A C 1
ATOM 767 O O . ALA A 1 102 ? -8.296 6.136 -4.178 1.00 86.38 102 ALA A O 1
ATOM 768 N N . LEU A 1 103 ? -8.217 5.937 -1.942 1.00 87.69 103 LEU A N 1
ATOM 769 C CA . LEU A 1 103 ? -6.788 5.631 -1.867 1.00 87.69 103 LEU A CA 1
ATOM 770 C C . LEU A 1 103 ? -6.457 4.317 -2.588 1.00 87.69 103 LEU A C 1
ATOM 772 O O . LEU A 1 103 ? -5.502 4.263 -3.361 1.00 87.69 103 LEU A O 1
ATOM 776 N N . THR A 1 104 ? -7.278 3.282 -2.390 1.00 92.25 104 THR A N 1
ATOM 777 C CA . THR A 1 104 ? -7.162 1.993 -3.091 1.00 92.25 104 THR A CA 1
ATOM 778 C C . THR A 1 104 ? -7.216 2.192 -4.601 1.00 92.25 104 THR A C 1
ATOM 780 O O . THR A 1 104 ? -6.328 1.731 -5.317 1.00 92.25 104 THR A O 1
ATOM 783 N N . GLY A 1 105 ? -8.221 2.931 -5.083 1.00 91.12 105 GLY A N 1
ATOM 784 C CA . GLY A 1 105 ? -8.384 3.241 -6.502 1.00 91.12 105 GLY A CA 1
ATOM 785 C C . GLY A 1 105 ? -7.214 4.044 -7.072 1.00 91.12 105 GLY A C 1
ATOM 786 O O . GLY A 1 105 ? -6.717 3.719 -8.148 1.00 91.12 105 GLY A O 1
ATOM 787 N N . ALA A 1 106 ? -6.723 5.045 -6.338 1.00 89.62 106 ALA A N 1
ATOM 788 C CA . ALA A 1 106 ? -5.582 5.856 -6.756 1.00 89.62 106 ALA A CA 1
ATOM 789 C C . ALA A 1 106 ? -4.301 5.019 -6.897 1.00 89.62 106 ALA A C 1
ATOM 791 O O . ALA A 1 106 ? -3.604 5.123 -7.906 1.00 89.62 106 ALA A O 1
ATOM 792 N N . VAL A 1 107 ? -4.010 4.148 -5.927 1.00 92.00 107 VAL A N 1
ATOM 793 C CA . VAL A 1 107 ? -2.850 3.246 -5.982 1.00 92.00 107 VAL A CA 1
ATOM 794 C C . VAL A 1 107 ? -2.996 2.232 -7.116 1.00 92.00 107 VAL A C 1
ATOM 796 O O . VAL A 1 107 ? -2.047 2.035 -7.872 1.00 92.00 107 VAL A O 1
ATOM 799 N N . ALA A 1 108 ? -4.177 1.635 -7.298 1.00 93.19 108 ALA A N 1
ATOM 800 C CA . ALA A 1 108 ? -4.435 0.718 -8.407 1.00 93.19 108 ALA A CA 1
ATOM 801 C C . ALA A 1 108 ? -4.249 1.404 -9.772 1.00 93.19 108 ALA A C 1
ATOM 803 O O . ALA A 1 108 ? -3.637 0.832 -10.674 1.00 93.19 108 ALA A O 1
ATOM 804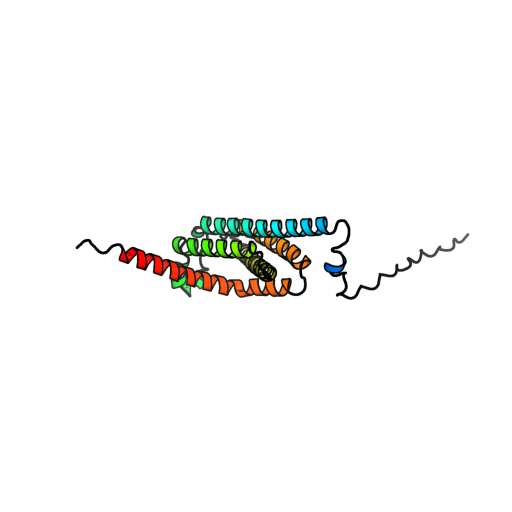 N N . ALA A 1 109 ? -4.704 2.652 -9.915 1.00 93.44 109 ALA A N 1
ATOM 805 C CA . ALA A 1 109 ? -4.502 3.450 -11.121 1.00 93.44 109 ALA A CA 1
ATOM 806 C C . ALA A 1 109 ? -3.019 3.777 -11.358 1.00 93.44 109 ALA A C 1
ATOM 808 O O . ALA A 1 109 ? -2.547 3.686 -12.492 1.00 93.44 109 ALA A O 1
ATOM 809 N N . VAL A 1 110 ? -2.267 4.107 -10.298 1.00 92.62 110 VAL A N 1
ATOM 810 C CA . VAL A 1 110 ? -0.810 4.292 -10.377 1.00 92.62 110 VAL A CA 1
ATOM 811 C C . VAL A 1 110 ? -0.140 3.010 -10.858 1.00 92.62 110 VAL A C 1
ATOM 813 O O . VAL A 1 110 ? 0.592 3.069 -11.837 1.00 92.62 110 VAL A O 1
ATOM 816 N N . LEU A 1 111 ? -0.436 1.863 -10.241 1.00 92.12 111 LEU A N 1
ATOM 817 C CA . LEU A 1 111 ? 0.140 0.560 -10.598 1.00 92.12 111 LEU A CA 1
ATOM 818 C C . LEU A 1 111 ? -0.325 0.038 -11.970 1.00 92.12 111 LEU A C 1
ATOM 820 O O . LEU A 1 111 ? 0.307 -0.848 -12.537 1.00 92.12 111 LEU A O 1
ATOM 824 N N . SER A 1 112 ? -1.405 0.580 -12.529 1.00 91.94 112 SER A N 1
ATOM 825 C CA . SER A 1 112 ? -1.875 0.249 -13.882 1.00 91.94 112 SER A CA 1
ATOM 826 C C . SER A 1 112 ? -1.310 1.186 -14.956 1.00 91.94 112 SER A C 1
ATOM 828 O O . SER A 1 112 ? -1.484 0.943 -16.152 1.00 91.94 112 SER A O 1
ATOM 830 N N . SER A 1 113 ? -0.646 2.276 -14.559 1.00 90.44 113 SER A N 1
ATOM 831 C CA . SER A 1 113 ? -0.170 3.304 -15.480 1.00 90.44 113 SER A CA 1
ATOM 832 C C . SER A 1 113 ? 0.988 2.792 -16.336 1.00 90.44 113 SER A C 1
ATOM 834 O O . SER A 1 113 ? 2.036 2.395 -15.836 1.00 90.44 113 SER A O 1
ATOM 836 N N . ARG A 1 114 ? 0.837 2.896 -17.659 1.00 88.19 114 ARG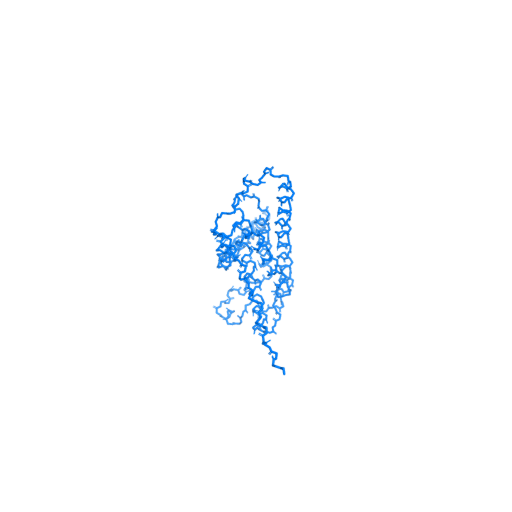 A N 1
ATOM 837 C CA . ARG A 1 114 ? 1.900 2.599 -18.638 1.00 88.19 114 ARG A CA 1
ATOM 838 C C . ARG A 1 114 ? 2.615 3.851 -19.158 1.00 88.19 114 ARG A C 1
ATOM 840 O O . ARG A 1 114 ? 3.335 3.794 -20.147 1.00 88.19 114 ARG A O 1
ATOM 847 N N . ARG A 1 115 ? 2.385 5.007 -18.525 1.00 87.06 115 ARG A N 1
ATOM 848 C CA . ARG A 1 115 ? 2.952 6.292 -18.963 1.00 87.06 115 ARG A CA 1
ATOM 849 C C . ARG A 1 115 ? 4.484 6.314 -18.830 1.00 87.06 115 ARG A C 1
ATOM 851 O O . ARG A 1 115 ? 5.010 5.706 -17.894 1.00 87.06 115 ARG A O 1
ATOM 858 N N . PRO A 1 116 ? 5.206 7.058 -19.690 1.00 80.25 116 PRO A N 1
ATOM 859 C CA . PRO A 1 116 ? 6.632 7.304 -19.494 1.00 80.25 116 PRO A CA 1
ATOM 860 C C . PRO A 1 116 ? 6.907 7.825 -18.076 1.00 80.25 116 PRO A C 1
ATOM 862 O O . PRO A 1 116 ? 6.215 8.719 -17.593 1.00 80.25 116 PRO A O 1
ATOM 865 N N . GLY A 1 117 ? 7.877 7.228 -17.380 1.00 81.06 117 GLY A N 1
ATOM 866 C CA . GLY A 1 117 ? 8.198 7.569 -15.987 1.00 81.06 117 GLY A CA 1
ATOM 867 C C . GLY A 1 117 ? 7.320 6.903 -14.915 1.00 81.06 117 GLY A C 1
ATOM 868 O O . GLY A 1 117 ? 7.605 7.065 -13.728 1.00 81.06 117 GLY A O 1
ATOM 869 N N . ALA A 1 118 ? 6.313 6.100 -15.287 1.00 86.94 118 ALA A N 1
ATOM 870 C CA . ALA A 1 118 ? 5.459 5.388 -14.328 1.00 86.94 118 ALA A CA 1
ATOM 871 C C . ALA A 1 118 ? 6.244 4.448 -13.397 1.00 86.94 118 ALA A C 1
ATOM 873 O O . ALA A 1 118 ? 5.853 4.266 -12.252 1.00 86.94 118 ALA A O 1
ATOM 874 N N . THR A 1 119 ? 7.401 3.938 -13.826 1.00 87.06 119 THR A N 1
ATOM 875 C CA . THR A 1 119 ? 8.310 3.122 -13.004 1.00 87.06 119 THR A CA 1
ATOM 876 C C . THR A 1 119 ? 8.687 3.791 -11.679 1.00 87.06 119 THR A C 1
ATOM 878 O O . THR A 1 119 ? 8.719 3.129 -10.643 1.00 87.06 119 THR A O 1
ATOM 881 N N . ALA A 1 120 ? 8.913 5.110 -11.681 1.00 87.88 120 ALA A N 1
ATOM 882 C CA . ALA A 1 120 ? 9.189 5.861 -10.458 1.00 87.88 120 ALA A CA 1
ATOM 883 C C . ALA A 1 120 ? 7.953 5.902 -9.544 1.00 87.88 120 ALA A C 1
ATOM 885 O O . ALA A 1 120 ? 8.057 5.676 -8.341 1.00 87.88 120 ALA A O 1
ATOM 886 N N . LEU A 1 121 ? 6.765 6.113 -10.116 1.00 89.44 121 LEU A N 1
ATOM 887 C CA . LEU A 1 121 ? 5.512 6.095 -9.360 1.00 89.44 121 LEU A CA 1
ATOM 888 C C . LEU A 1 121 ? 5.221 4.708 -8.773 1.00 89.44 121 LEU A C 1
ATOM 890 O O . LEU A 1 121 ? 4.796 4.615 -7.626 1.00 89.44 121 LEU A O 1
ATOM 894 N N . HIS A 1 122 ? 5.505 3.636 -9.515 1.00 92.19 122 HIS A N 1
ATOM 895 C CA . HIS A 1 122 ? 5.370 2.263 -9.032 1.00 92.19 122 HIS A CA 1
ATOM 896 C C . HIS A 1 122 ? 6.308 1.987 -7.850 1.00 92.19 122 HIS A C 1
ATOM 898 O O . HIS A 1 122 ? 5.871 1.447 -6.836 1.00 92.19 122 HIS A O 1
ATOM 904 N N . ALA A 1 123 ? 7.573 2.415 -7.943 1.00 92.56 123 ALA A N 1
ATOM 905 C CA . ALA A 1 123 ? 8.537 2.286 -6.853 1.0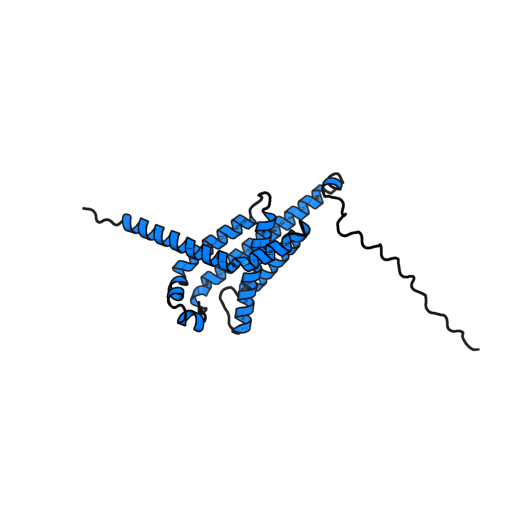0 92.56 123 ALA A CA 1
ATOM 906 C C . ALA A 1 123 ? 8.111 3.082 -5.609 1.00 92.56 123 ALA A C 1
ATOM 908 O O . ALA A 1 123 ? 8.178 2.559 -4.498 1.00 92.56 123 ALA A O 1
ATOM 909 N N . ALA A 1 124 ? 7.625 4.317 -5.786 1.00 92.00 124 ALA A N 1
ATOM 910 C CA . ALA A 1 124 ? 7.106 5.130 -4.687 1.00 92.00 124 ALA A CA 1
ATOM 911 C C . ALA A 1 124 ? 5.883 4.476 -4.027 1.00 92.00 124 ALA A C 1
ATOM 913 O O . ALA A 1 124 ? 5.823 4.391 -2.802 1.00 92.00 124 ALA A O 1
ATOM 914 N N . ALA A 1 125 ? 4.937 3.974 -4.829 1.00 93.56 125 ALA A N 1
ATOM 915 C CA . ALA A 1 125 ? 3.759 3.271 -4.334 1.00 93.56 125 ALA A CA 1
ATOM 916 C C . ALA A 1 125 ? 4.156 2.017 -3.545 1.00 93.56 125 ALA A C 1
ATOM 918 O O . ALA A 1 125 ? 3.721 1.850 -2.411 1.00 93.56 125 ALA A O 1
ATOM 919 N N . ALA A 1 126 ? 5.040 1.175 -4.086 1.00 94.94 126 ALA A N 1
ATOM 920 C CA . ALA A 1 126 ? 5.528 -0.007 -3.380 1.00 94.94 126 ALA A CA 1
ATOM 921 C C . ALA A 1 126 ? 6.269 0.344 -2.081 1.00 94.94 126 ALA A C 1
ATOM 923 O O . ALA A 1 126 ? 6.056 -0.314 -1.066 1.00 94.94 126 ALA A O 1
ATOM 924 N N . GLY A 1 127 ? 7.074 1.411 -2.076 1.00 94.94 127 GLY A N 1
ATOM 925 C CA . GLY A 1 127 ? 7.717 1.921 -0.865 1.00 94.94 127 GLY A CA 1
ATOM 926 C C . GLY A 1 127 ? 6.713 2.365 0.205 1.00 94.94 127 GLY A C 1
ATOM 927 O O . GLY A 1 127 ? 6.831 1.963 1.362 1.00 94.94 127 GLY A O 1
ATOM 928 N N . ALA A 1 128 ? 5.688 3.129 -0.182 1.00 93.88 128 ALA A N 1
ATOM 929 C CA . ALA A 1 128 ? 4.618 3.566 0.717 1.00 93.88 128 ALA A CA 1
ATOM 930 C C . ALA A 1 128 ? 3.814 2.385 1.289 1.00 93.88 128 ALA A C 1
ATOM 932 O O . ALA A 1 128 ? 3.557 2.334 2.491 1.00 93.88 128 ALA A O 1
ATOM 933 N N . LEU A 1 129 ? 3.458 1.411 0.446 1.00 95.81 129 LEU A N 1
ATOM 934 C CA . LEU A 1 129 ? 2.729 0.208 0.855 1.00 95.81 129 LEU A CA 1
ATOM 935 C C . LEU A 1 129 ? 3.559 -0.693 1.777 1.00 95.81 129 LEU A C 1
ATOM 937 O O . LEU A 1 129 ? 3.047 -1.182 2.783 1.00 95.81 129 LEU A O 1
ATOM 941 N N . GLY A 1 130 ? 4.848 -0.875 1.476 1.00 96.25 130 GLY A N 1
ATOM 942 C CA . GLY A 1 130 ? 5.772 -1.614 2.335 1.00 96.25 130 GLY A CA 1
ATOM 943 C C . GLY A 1 130 ? 5.937 -0.952 3.705 1.00 96.25 130 GLY A C 1
ATOM 944 O O . GLY A 1 130 ? 5.889 -1.633 4.728 1.00 96.25 130 GLY A O 1
ATOM 945 N N . ALA A 1 131 ? 6.049 0.380 3.745 1.00 94.94 131 ALA A N 1
ATOM 946 C CA . ALA A 1 131 ? 6.079 1.131 4.998 1.00 94.94 131 ALA A CA 1
ATOM 947 C C . ALA A 1 131 ? 4.776 0.972 5.796 1.00 94.94 131 ALA A C 1
ATOM 949 O O . ALA A 1 131 ? 4.833 0.750 7.004 1.00 94.94 131 ALA A O 1
ATOM 950 N N . ASN A 1 132 ? 3.614 1.014 5.131 1.00 93.62 132 ASN A N 1
ATOM 951 C CA . ASN A 1 132 ? 2.326 0.767 5.779 1.00 93.62 132 ASN A CA 1
ATOM 952 C C . ASN A 1 132 ? 2.292 -0.615 6.448 1.00 93.62 132 ASN A C 1
ATOM 954 O O . ASN A 1 132 ? 2.022 -0.726 7.642 1.00 93.62 132 ASN A O 1
ATOM 958 N N . ALA A 1 133 ? 2.663 -1.666 5.712 1.00 96.12 133 ALA A N 1
ATOM 959 C CA . ALA A 1 133 ? 2.729 -3.024 6.244 1.00 96.12 133 ALA A CA 1
ATOM 960 C C . ALA A 1 133 ? 3.643 -3.136 7.480 1.00 96.12 133 ALA A C 1
ATOM 962 O O . ALA A 1 133 ? 3.265 -3.745 8.484 1.00 96.12 133 ALA A O 1
ATOM 963 N N . LEU A 1 134 ? 4.821 -2.503 7.446 1.00 96.44 134 LEU A N 1
ATOM 964 C CA . LEU A 1 134 ? 5.741 -2.474 8.586 1.00 96.44 134 LEU A CA 1
ATOM 965 C C . LEU A 1 134 ? 5.135 -1.787 9.816 1.00 96.44 134 LEU A C 1
ATOM 967 O O . LEU A 1 134 ? 5.364 -2.251 10.931 1.00 96.44 134 LEU A O 1
ATOM 971 N N . VAL A 1 135 ? 4.338 -0.728 9.637 1.00 93.38 135 VAL A N 1
ATOM 972 C CA . VAL A 1 135 ? 3.633 -0.061 10.745 1.00 93.38 135 VAL A CA 1
ATOM 973 C C . VAL A 1 135 ? 2.643 -1.014 11.419 1.00 93.38 135 VAL A C 1
ATOM 975 O O . VAL A 1 135 ? 2.648 -1.110 12.646 1.00 93.38 135 VAL A O 1
ATOM 978 N N . HIS A 1 136 ? 1.845 -1.770 10.658 1.00 94.00 136 HIS A N 1
ATOM 979 C CA . HIS A 1 136 ? 0.905 -2.747 11.229 1.00 94.00 136 HIS A CA 1
ATOM 980 C C . HIS A 1 136 ? 1.610 -3.875 11.982 1.00 94.00 136 HIS A C 1
ATOM 982 O O . HIS A 1 136 ? 1.204 -4.220 13.096 1.00 94.00 136 HIS A O 1
ATOM 988 N N . ILE A 1 137 ? 2.687 -4.420 11.405 1.00 96.50 137 ILE A N 1
ATOM 989 C CA . ILE A 1 137 ? 3.503 -5.470 12.032 1.00 96.50 137 ILE A CA 1
ATOM 990 C C . ILE A 1 137 ? 4.149 -4.939 13.315 1.00 96.50 137 ILE A C 1
ATOM 992 O O . ILE A 1 137 ? 4.032 -5.559 14.371 1.00 96.50 137 ILE A O 1
ATOM 996 N N . GLY A 1 138 ? 4.787 -3.768 13.244 1.00 94.62 138 GLY A N 1
ATOM 997 C CA . GLY A 1 138 ? 5.442 -3.130 14.382 1.00 94.62 138 GLY A CA 1
ATOM 998 C C . GLY A 1 138 ? 4.461 -2.817 15.509 1.00 94.62 138 GLY A C 1
ATOM 999 O O . GLY A 1 138 ? 4.739 -3.120 16.667 1.00 94.62 138 GLY A O 1
ATOM 1000 N N . ARG A 1 139 ? 3.274 -2.297 15.174 1.00 91.56 139 ARG A N 1
ATOM 1001 C CA . ARG A 1 139 ? 2.202 -2.043 16.142 1.00 91.56 139 ARG A CA 1
ATOM 1002 C C . ARG A 1 139 ? 1.700 -3.335 16.784 1.00 91.56 139 ARG A C 1
ATOM 1004 O O . ARG A 1 139 ? 1.562 -3.380 18.003 1.00 91.56 139 ARG A O 1
ATOM 1011 N N . ALA A 1 140 ? 1.464 -4.388 15.998 1.00 92.25 140 ALA A N 1
ATOM 1012 C CA . ALA A 1 140 ? 1.023 -5.681 16.524 1.00 92.25 140 ALA A CA 1
ATOM 1013 C C . ALA A 1 140 ? 2.053 -6.280 17.489 1.00 92.25 140 ALA A C 1
ATOM 1015 O O . ALA A 1 140 ? 1.687 -6.766 18.558 1.00 92.25 140 ALA A O 1
ATOM 1016 N N . ALA A 1 141 ? 3.338 -6.201 17.133 1.00 94.62 141 ALA A N 1
ATOM 1017 C CA . ALA A 1 141 ? 4.437 -6.688 17.956 1.00 94.62 141 ALA A CA 1
ATOM 1018 C C . ALA A 1 141 ? 4.598 -5.874 19.252 1.00 94.62 141 ALA A C 1
ATOM 1020 O O . ALA A 1 141 ? 4.732 -6.459 20.328 1.00 94.62 141 ALA A O 1
ATOM 1021 N N . ALA A 1 142 ? 4.543 -4.541 19.167 1.00 92.25 142 ALA A N 1
ATOM 1022 C CA . ALA A 1 142 ? 4.698 -3.647 20.313 1.00 92.25 142 ALA A CA 1
ATOM 1023 C C . ALA A 1 142 ? 3.520 -3.745 21.295 1.00 92.25 142 ALA A C 1
ATOM 1025 O O . ALA A 1 142 ? 3.727 -3.826 22.503 1.00 92.25 142 ALA A O 1
ATOM 1026 N N . GLU A 1 143 ? 2.283 -3.776 20.788 1.00 88.75 143 GLU A N 1
ATOM 1027 C CA . GLU A 1 143 ? 1.074 -3.881 21.615 1.00 88.75 143 GLU A CA 1
ATOM 1028 C C . GLU A 1 143 ? 0.743 -5.328 22.017 1.00 88.75 143 GLU A C 1
ATOM 1030 O O . GLU A 1 143 ? -0.154 -5.538 22.834 1.00 88.75 143 GLU A O 1
ATOM 1035 N N . ARG A 1 144 ? 1.425 -6.324 21.427 1.00 92.12 144 ARG A N 1
ATOM 1036 C CA . ARG A 1 144 ? 1.119 -7.765 21.544 1.00 92.12 144 ARG A CA 1
ATOM 1037 C C . ARG A 1 144 ? -0.361 -8.075 21.312 1.00 92.12 144 ARG A C 1
ATOM 1039 O O . ARG A 1 144 ? -0.961 -8.913 21.983 1.00 92.12 144 ARG A O 1
ATOM 1046 N N . ARG A 1 145 ? -0.963 -7.351 20.375 1.00 89.44 145 ARG A N 1
ATOM 1047 C CA . ARG A 1 145 ? -2.398 -7.359 20.099 1.00 89.44 145 ARG A CA 1
ATOM 1048 C C . ARG A 1 145 ? -2.636 -7.234 18.610 1.00 89.44 145 ARG A C 1
ATOM 1050 O O . ARG A 1 145 ? -1.897 -6.556 17.900 1.00 89.44 145 ARG A O 1
ATOM 1057 N N . TYR A 1 146 ? -3.722 -7.841 18.155 1.00 88.88 146 TYR A N 1
ATOM 1058 C CA . TYR A 1 146 ? -4.201 -7.638 16.799 1.00 88.88 146 TYR A CA 1
ATOM 1059 C C . TYR A 1 146 ? -4.559 -6.162 16.567 1.00 88.88 146 TYR A C 1
ATOM 1061 O O . TYR A 1 146 ? -5.215 -5.532 17.400 1.00 88.88 146 TYR A O 1
ATOM 1069 N N . ASN A 1 147 ? -4.149 -5.630 15.418 1.00 90.12 147 ASN A N 1
ATOM 1070 C CA . ASN A 1 147 ? -4.660 -4.379 14.874 1.00 90.12 147 ASN A CA 1
ATOM 1071 C C . ASN A 1 147 ? -5.199 -4.640 13.457 1.00 90.12 147 ASN A C 1
ATOM 1073 O O . ASN A 1 147 ? -4.677 -5.531 12.787 1.00 90.12 147 ASN A O 1
ATOM 1077 N N . PRO A 1 148 ? -6.237 -3.914 13.004 1.00 90.75 148 PRO A N 1
ATOM 1078 C CA . PRO A 1 148 ? -6.753 -4.076 11.647 1.00 90.75 148 PRO A CA 1
ATOM 1079 C C . PRO A 1 148 ? -5.631 -3.887 10.617 1.00 90.75 148 PRO A C 1
ATOM 1081 O O . PRO A 1 148 ? -4.907 -2.898 10.705 1.00 90.75 148 PRO A O 1
ATOM 1084 N N . GLY A 1 149 ? -5.475 -4.841 9.695 1.00 92.31 149 GLY A N 1
ATOM 1085 C CA . GLY A 1 149 ? -4.404 -4.873 8.692 1.00 92.31 149 GLY A CA 1
ATOM 1086 C C . GLY A 1 149 ? -3.202 -5.735 9.097 1.00 92.31 149 GLY A C 1
ATOM 1087 O O . GLY A 1 149 ? -2.323 -5.994 8.276 1.00 92.31 149 GLY A O 1
ATOM 1088 N N . ALA A 1 150 ? -3.125 -6.206 10.346 1.00 94.75 150 ALA A N 1
ATOM 1089 C CA . ALA A 1 150 ? -2.006 -7.025 10.804 1.00 94.75 150 ALA A CA 1
ATOM 1090 C C . ALA A 1 150 ? -1.973 -8.422 10.163 1.00 94.75 150 ALA A C 1
ATOM 1092 O O . ALA A 1 150 ? -0.881 -8.977 10.031 1.00 94.75 150 ALA A O 1
ATOM 1093 N N . ALA A 1 151 ? -3.120 -8.996 9.771 1.00 96.00 151 ALA A N 1
ATOM 1094 C CA . ALA A 1 151 ? -3.141 -10.336 9.181 1.00 96.00 151 ALA A CA 1
ATOM 1095 C C . ALA A 1 151 ? -2.655 -10.327 7.720 1.00 96.00 151 ALA A C 1
ATOM 1097 O O . ALA A 1 151 ? -1.944 -11.242 7.304 1.00 96.00 151 ALA A O 1
ATOM 1098 N N . THR A 1 152 ? -2.961 -9.275 6.958 1.00 97.81 152 THR A N 1
ATOM 1099 C CA . THR A 1 152 ? -2.513 -9.103 5.566 1.00 97.81 152 THR A CA 1
ATOM 1100 C C . THR A 1 152 ? -1.173 -8.393 5.416 1.00 97.81 152 THR A C 1
ATOM 1102 O O . THR A 1 152 ? -0.543 -8.519 4.363 1.00 97.81 152 THR A O 1
ATOM 1105 N N . ALA A 1 153 ? -0.695 -7.675 6.438 1.00 97.50 153 ALA A N 1
ATOM 1106 C CA . ALA A 1 153 ? 0.548 -6.906 6.355 1.00 97.50 153 ALA A CA 1
ATOM 1107 C C . ALA A 1 153 ? 1.776 -7.722 5.891 1.00 97.50 153 ALA A C 1
ATOM 1109 O O . ALA A 1 153 ? 2.504 -7.223 5.031 1.00 97.50 153 ALA A O 1
ATOM 1110 N N . PRO A 1 154 ? 2.027 -8.969 6.349 1.00 98.31 154 PRO A N 1
ATOM 1111 C CA . PRO A 1 154 ? 3.154 -9.760 5.844 1.00 98.31 154 PRO A CA 1
ATOM 1112 C C . PRO A 1 154 ? 3.081 -10.031 4.335 1.00 98.31 154 PRO A C 1
ATOM 1114 O O . PRO A 1 154 ? 4.090 -9.923 3.638 1.00 98.31 154 PRO A O 1
ATOM 1117 N N . ALA A 1 155 ? 1.886 -10.330 3.815 1.00 98.31 155 ALA A N 1
ATOM 1118 C CA . ALA A 1 155 ? 1.678 -10.532 2.384 1.00 98.31 155 ALA A CA 1
ATOM 1119 C C . ALA A 1 155 ? 1.890 -9.227 1.603 1.00 98.31 155 ALA A C 1
ATOM 1121 O O . ALA A 1 155 ? 2.538 -9.238 0.555 1.00 98.31 155 ALA A O 1
ATOM 1122 N N . LEU A 1 156 ? 1.401 -8.096 2.129 1.00 98.31 156 LEU A N 1
ATOM 1123 C CA . LEU A 1 156 ? 1.583 -6.780 1.510 1.00 98.31 156 LEU A CA 1
ATOM 1124 C C . LEU A 1 156 ? 3.064 -6.389 1.452 1.00 98.31 156 LEU A C 1
ATOM 1126 O O . LEU A 1 156 ? 3.541 -5.933 0.413 1.00 98.31 156 LEU A O 1
ATOM 1130 N N . LEU A 1 157 ? 3.807 -6.634 2.534 1.00 98.25 157 LEU A N 1
ATOM 1131 C CA . LEU A 1 157 ? 5.248 -6.406 2.588 1.00 98.25 157 LEU A CA 1
ATOM 1132 C C . LEU A 1 157 ? 5.996 -7.279 1.572 1.00 98.25 157 LEU A C 1
ATOM 1134 O O . LEU A 1 157 ? 6.852 -6.774 0.848 1.00 98.25 157 LEU A O 1
ATOM 1138 N N . GLY A 1 158 ? 5.652 -8.568 1.486 1.00 97.62 158 GLY A N 1
ATOM 1139 C CA . GLY A 1 158 ? 6.247 -9.494 0.522 1.00 97.62 158 GLY A CA 1
ATOM 1140 C C . GLY A 1 158 ? 5.994 -9.077 -0.928 1.00 97.62 158 GLY A C 1
ATOM 1141 O O . GLY A 1 158 ? 6.929 -9.030 -1.727 1.00 97.62 158 GLY A O 1
ATOM 1142 N N . ALA A 1 159 ? 4.757 -8.699 -1.260 1.00 97.44 159 ALA A N 1
ATOM 1143 C CA . ALA A 1 159 ? 4.403 -8.214 -2.592 1.00 97.44 159 ALA A CA 1
ATOM 1144 C C . ALA A 1 159 ? 5.123 -6.899 -2.939 1.00 97.44 159 ALA A C 1
ATOM 1146 O O . ALA A 1 159 ? 5.621 -6.746 -4.056 1.00 97.44 159 ALA A O 1
ATOM 1147 N N . ALA A 1 160 ? 5.232 -5.969 -1.983 1.00 96.62 160 ALA A N 1
ATOM 1148 C CA . ALA A 1 160 ? 5.959 -4.715 -2.168 1.00 96.62 160 ALA A CA 1
ATOM 1149 C C . ALA A 1 160 ? 7.459 -4.957 -2.399 1.00 96.62 160 ALA A C 1
ATOM 1151 O O . ALA A 1 160 ? 8.038 -4.395 -3.330 1.00 96.62 160 ALA A O 1
ATOM 1152 N N . ALA A 1 161 ? 8.080 -5.832 -1.602 1.00 96.00 161 ALA A N 1
ATOM 1153 C CA . ALA A 1 161 ? 9.486 -6.199 -1.751 1.00 96.00 161 ALA A CA 1
ATOM 1154 C C . ALA A 1 161 ? 9.755 -6.881 -3.100 1.00 96.00 161 ALA A C 1
ATOM 1156 O O . ALA A 1 161 ? 10.671 -6.474 -3.815 1.00 96.00 161 ALA A O 1
ATOM 1157 N N . LEU A 1 162 ? 8.925 -7.858 -3.483 1.00 95.25 162 LEU A N 1
ATOM 1158 C CA . LEU A 1 162 ? 9.011 -8.527 -4.782 1.00 95.25 162 LEU A CA 1
ATOM 1159 C C . LEU A 1 162 ? 8.907 -7.518 -5.929 1.00 95.25 162 LEU A C 1
ATOM 1161 O O . LEU A 1 162 ? 9.726 -7.537 -6.846 1.00 95.25 162 LEU A O 1
ATOM 1165 N N . HIS A 1 163 ? 7.938 -6.603 -5.869 1.00 94.31 163 HIS A N 1
ATOM 1166 C CA . HIS A 1 163 ? 7.777 -5.596 -6.909 1.00 94.31 163 HIS A CA 1
ATOM 1167 C C . HIS A 1 163 ? 8.986 -4.653 -6.999 1.00 94.31 163 HIS A C 1
ATOM 1169 O O . HIS A 1 163 ? 9.429 -4.334 -8.099 1.00 94.31 163 HIS A O 1
ATOM 1175 N N . LEU A 1 164 ? 9.576 -4.249 -5.869 1.00 92.75 164 LEU A N 1
ATOM 1176 C CA . LEU A 1 164 ? 10.791 -3.427 -5.861 1.00 92.75 164 LEU A CA 1
ATOM 1177 C C . LEU A 1 164 ? 12.006 -4.154 -6.451 1.00 92.75 164 LEU A C 1
ATOM 1179 O O . LEU A 1 164 ? 12.812 -3.508 -7.121 1.00 92.75 164 LEU A O 1
ATOM 1183 N N . VAL A 1 165 ? 12.131 -5.471 -6.249 1.00 90.75 165 VAL A N 1
ATOM 1184 C CA . VAL A 1 165 ? 13.160 -6.289 -6.916 1.00 90.75 165 VAL A CA 1
ATOM 1185 C C . VAL A 1 165 ? 12.962 -6.242 -8.430 1.00 90.75 165 VAL A C 1
ATOM 1187 O O . VAL A 1 165 ? 13.883 -5.851 -9.146 1.00 90.75 165 VAL A O 1
ATOM 1190 N N . VAL A 1 166 ? 11.741 -6.516 -8.902 1.00 88.38 166 VAL A N 1
ATOM 1191 C CA . VAL A 1 166 ? 11.407 -6.483 -10.334 1.00 88.38 166 VAL A CA 1
ATOM 1192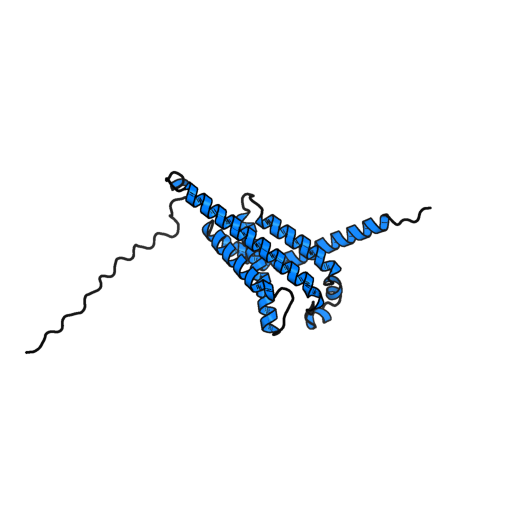 C C . VAL A 1 166 ? 11.656 -5.094 -10.931 1.00 88.38 166 VAL A C 1
ATOM 1194 O O . VAL A 1 166 ? 12.271 -4.971 -11.984 1.00 88.38 166 VAL A O 1
ATOM 1197 N N . VAL A 1 167 ? 11.242 -4.016 -10.262 1.00 86.31 167 VAL A N 1
ATOM 1198 C CA . VAL A 1 167 ? 11.458 -2.645 -10.755 1.00 86.31 167 VAL A CA 1
ATOM 1199 C C . VAL A 1 167 ? 12.943 -2.269 -10.778 1.00 86.31 167 VAL A C 1
ATOM 1201 O O . VAL A 1 167 ? 13.389 -1.594 -11.706 1.00 86.31 167 VAL A O 1
ATOM 1204 N N . ARG A 1 168 ? 13.733 -2.727 -9.801 1.00 85.06 168 ARG A N 1
ATOM 1205 C CA . ARG A 1 168 ? 15.176 -2.454 -9.740 1.00 85.06 168 ARG A CA 1
ATOM 1206 C C . ARG A 1 168 ? 15.924 -3.059 -10.925 1.00 85.06 168 ARG A C 1
ATOM 1208 O O . ARG A 1 168 ? 16.826 -2.400 -11.442 1.00 85.06 168 ARG A O 1
ATOM 1215 N N . GLU A 1 169 ? 15.542 -4.257 -11.362 1.00 78.38 169 GLU A N 1
ATOM 1216 C CA . GLU A 1 169 ? 16.112 -4.910 -12.551 1.00 78.38 169 GLU A CA 1
ATOM 1217 C C . GLU A 1 169 ? 15.905 -4.079 -13.829 1.00 78.38 169 GLU A C 1
ATOM 1219 O O . GLU A 1 169 ? 16.719 -4.142 -14.744 1.00 78.38 169 GLU A O 1
ATOM 1224 N N . HIS A 1 170 ? 14.888 -3.212 -13.853 1.00 69.12 170 HIS A N 1
ATOM 1225 C CA . HIS A 1 170 ? 14.577 -2.327 -14.978 1.00 69.12 170 HIS A CA 1
ATOM 1226 C C . HIS A 1 170 ? 15.180 -0.909 -14.841 1.00 69.12 170 HIS A C 1
ATOM 1228 O O . HIS A 1 170 ? 14.968 -0.066 -15.715 1.00 69.12 170 HIS A O 1
ATOM 1234 N N . GLY A 1 171 ? 15.915 -0.600 -13.760 1.00 66.75 171 GLY A N 1
ATOM 1235 C CA . GLY A 1 171 ? 16.482 0.737 -13.528 1.00 66.75 171 GLY A CA 1
ATOM 1236 C C . GLY A 1 171 ? 17.033 0.953 -12.109 1.00 66.75 171 GLY A C 1
ATOM 1237 O O . GLY A 1 171 ? 16.343 1.521 -11.256 1.00 66.75 171 GLY A O 1
ATOM 1238 N N . PRO A 1 172 ? 18.285 0.563 -11.816 1.00 58.00 172 PRO A N 1
ATOM 1239 C CA . PRO A 1 172 ? 18.763 0.414 -10.438 1.00 58.00 172 PRO A CA 1
ATOM 1240 C C . PRO A 1 172 ? 19.018 1.732 -9.687 1.00 58.00 172 PRO A C 1
ATOM 1242 O O . PRO A 1 172 ? 18.852 1.773 -8.470 1.00 58.00 172 PRO A O 1
ATOM 1245 N N . GLY A 1 173 ? 19.397 2.815 -10.375 1.00 62.59 173 GLY A N 1
ATOM 1246 C CA . GLY A 1 173 ? 19.916 4.022 -9.713 1.00 62.59 173 GLY A CA 1
ATOM 1247 C C . GLY A 1 173 ? 18.872 4.889 -8.997 1.00 62.59 173 GLY A C 1
ATOM 1248 O O . GLY A 1 173 ? 19.186 5.523 -7.996 1.00 62.59 173 GLY A O 1
ATOM 1249 N N . LYS A 1 174 ? 17.624 4.919 -9.484 1.00 73.88 174 LYS A N 1
ATOM 1250 C CA . LYS A 1 174 ? 16.564 5.794 -8.938 1.00 73.88 174 LYS A CA 1
ATOM 1251 C C . LYS A 1 174 ? 15.520 5.037 -8.117 1.00 73.88 174 LYS A C 1
ATOM 1253 O O . LYS A 1 174 ? 14.891 5.628 -7.250 1.00 73.88 174 LYS A O 1
ATOM 1258 N N . THR A 1 175 ? 15.394 3.726 -8.317 1.00 78.94 175 THR A N 1
ATOM 1259 C CA . THR A 1 175 ? 14.343 2.900 -7.703 1.00 78.94 175 THR A CA 1
ATOM 1260 C C . THR A 1 175 ? 14.384 2.913 -6.175 1.00 78.94 175 THR A C 1
ATOM 1262 O O . THR A 1 175 ? 13.355 3.144 -5.546 1.00 78.94 175 THR A O 1
ATOM 1265 N N . ALA A 1 176 ? 15.560 2.731 -5.563 1.00 80.75 176 ALA A N 1
ATOM 1266 C CA . ALA A 1 176 ? 15.681 2.717 -4.103 1.00 80.75 176 ALA A CA 1
ATOM 1267 C C . ALA A 1 176 ? 15.367 4.090 -3.483 1.00 80.75 176 ALA A C 1
ATOM 1269 O O . ALA A 1 176 ? 14.591 4.176 -2.535 1.00 80.75 176 ALA A O 1
ATOM 1270 N N . ALA A 1 177 ? 15.912 5.168 -4.056 1.00 83.75 177 ALA A N 1
ATOM 1271 C CA . ALA A 1 177 ? 15.648 6.529 -3.594 1.00 83.75 177 ALA A CA 1
ATOM 1272 C C . ALA A 1 177 ? 14.161 6.892 -3.723 1.00 83.75 177 ALA A C 1
ATOM 1274 O O . ALA A 1 177 ? 13.579 7.458 -2.802 1.00 83.75 177 ALA A O 1
ATOM 1275 N N . THR A 1 178 ? 13.521 6.522 -4.836 1.00 83.50 178 THR A N 1
ATOM 1276 C CA . THR A 1 178 ? 12.093 6.773 -5.048 1.00 83.50 178 THR A CA 1
ATOM 1277 C C . THR A 1 178 ? 11.208 5.935 -4.123 1.00 83.50 178 THR A C 1
ATOM 1279 O O . THR A 1 178 ? 10.206 6.445 -3.629 1.00 83.50 178 THR A O 1
ATOM 1282 N N . ALA A 1 179 ? 11.588 4.690 -3.825 1.00 83.94 179 ALA A N 1
ATOM 1283 C CA . ALA A 1 179 ? 10.883 3.863 -2.848 1.00 83.94 179 ALA A CA 1
ATOM 1284 C C . ALA A 1 179 ? 10.968 4.454 -1.433 1.00 83.94 179 ALA A C 1
ATOM 1286 O O . ALA A 1 179 ? 9.948 4.580 -0.757 1.00 83.94 179 ALA A O 1
ATOM 1287 N N . VAL A 1 180 ? 12.160 4.886 -1.008 1.00 86.06 180 VAL A N 1
ATOM 1288 C CA . VAL A 1 180 ? 12.352 5.572 0.280 1.00 86.06 180 VAL A CA 1
ATOM 1289 C C . VAL A 1 180 ? 11.546 6.867 0.327 1.00 86.06 180 VAL A C 1
ATOM 1291 O O . VAL A 1 180 ? 10.855 7.119 1.308 1.00 86.06 180 VAL A O 1
ATOM 1294 N N . LEU A 1 181 ? 11.570 7.664 -0.742 1.00 87.19 181 LEU A N 1
ATOM 1295 C CA . LEU A 1 181 ? 10.778 8.889 -0.814 1.00 87.19 181 LEU A CA 1
ATOM 1296 C C . LEU A 1 181 ? 9.275 8.595 -0.704 1.00 87.19 181 LEU A C 1
ATOM 1298 O O . LEU A 1 181 ? 8.577 9.276 0.040 1.00 87.19 181 LEU A O 1
ATOM 1302 N N . GLY A 1 182 ? 8.781 7.555 -1.381 1.00 81.94 182 GLY A N 1
ATOM 1303 C CA . GLY A 1 182 ? 7.397 7.096 -1.251 1.00 81.94 182 GLY A CA 1
ATOM 1304 C C . GLY A 1 182 ? 7.037 6.693 0.181 1.00 81.94 182 GLY A C 1
ATOM 1305 O O . GLY A 1 182 ? 6.004 7.119 0.694 1.00 81.94 182 GLY A O 1
ATOM 1306 N N . ALA A 1 183 ? 7.915 5.948 0.858 1.00 85.06 183 ALA A N 1
ATOM 1307 C CA . ALA A 1 183 ? 7.749 5.587 2.266 1.00 85.06 183 ALA A CA 1
ATOM 1308 C C . ALA A 1 183 ? 7.685 6.821 3.184 1.00 85.06 183 ALA A C 1
ATOM 1310 O O . ALA A 1 183 ? 6.818 6.902 4.051 1.00 85.06 183 ALA A O 1
ATOM 1311 N N . LEU A 1 184 ? 8.565 7.803 2.969 1.00 86.62 184 LEU A N 1
ATOM 1312 C CA . LEU A 1 184 ? 8.626 9.029 3.771 1.00 86.62 184 LEU A CA 1
ATOM 1313 C C . LEU A 1 184 ? 7.438 9.968 3.527 1.00 86.62 184 LEU A C 1
ATOM 1315 O O . LEU A 1 184 ? 6.988 10.638 4.452 1.00 86.62 184 LEU A O 1
ATOM 1319 N N . LEU A 1 185 ? 6.921 10.023 2.297 1.00 85.75 185 LEU A N 1
ATOM 1320 C CA . LEU A 1 185 ? 5.784 10.873 1.933 1.00 85.75 185 LEU A CA 1
ATOM 1321 C C . LEU A 1 185 ? 4.424 10.245 2.267 1.00 85.75 185 LEU A C 1
ATOM 1323 O O . LEU A 1 185 ? 3.408 10.937 2.192 1.00 85.75 185 LEU A O 1
ATOM 1327 N N . MET A 1 186 ? 4.385 8.969 2.661 1.00 82.94 186 MET A N 1
ATOM 1328 C CA . MET A 1 186 ? 3.147 8.255 2.980 1.00 82.94 186 MET A CA 1
ATOM 1329 C C . MET A 1 186 ? 2.258 9.005 3.997 1.00 82.94 186 MET A C 1
ATOM 1331 O O . MET A 1 186 ? 1.084 9.215 3.682 1.00 82.94 186 MET A O 1
ATOM 1335 N N . PRO A 1 187 ? 2.766 9.524 5.137 1.00 74.06 187 PRO A N 1
ATOM 1336 C CA . PRO A 1 187 ? 1.930 10.255 6.093 1.00 74.06 187 PRO A CA 1
ATOM 1337 C C . PRO A 1 187 ? 1.299 11.522 5.501 1.00 74.06 187 PRO A C 1
ATOM 1339 O O . PRO A 1 187 ? 0.128 11.811 5.750 1.00 74.06 187 PRO A O 1
ATOM 1342 N N . ALA A 1 188 ? 2.051 12.262 4.679 1.00 72.62 188 ALA A N 1
ATOM 1343 C CA . ALA A 1 188 ? 1.554 13.458 4.002 1.00 72.62 188 ALA A CA 1
ATOM 1344 C C . ALA A 1 188 ? 0.481 13.109 2.957 1.00 72.62 188 ALA A C 1
ATOM 1346 O O . ALA A 1 188 ? -0.530 13.803 2.853 1.00 72.62 188 ALA A O 1
ATOM 1347 N N . GLY A 1 189 ? 0.660 12.001 2.230 1.00 71.94 189 GLY A N 1
ATOM 1348 C CA . GLY A 1 189 ? -0.332 11.482 1.288 1.00 71.94 189 GLY A CA 1
ATOM 1349 C C . GLY A 1 189 ? -1.634 11.060 1.972 1.00 71.94 189 GLY A C 1
ATOM 1350 O O . GLY A 1 189 ? -2.712 11.422 1.503 1.00 71.94 189 GLY A O 1
ATOM 1351 N N . ILE A 1 190 ? -1.552 10.372 3.117 1.00 69.94 190 ILE A N 1
ATOM 1352 C CA . ILE A 1 190 ? -2.728 10.023 3.931 1.00 69.94 190 ILE A CA 1
ATOM 1353 C C . ILE A 1 190 ? -3.439 11.291 4.417 1.00 69.94 190 ILE A C 1
ATOM 1355 O O . ILE A 1 190 ? -4.658 11.397 4.284 1.00 69.94 190 ILE A O 1
ATOM 1359 N N . ALA A 1 191 ? -2.698 12.277 4.930 1.00 70.56 191 ALA A N 1
ATOM 1360 C CA . ALA A 1 191 ? -3.274 13.545 5.375 1.00 70.56 191 ALA A CA 1
ATOM 1361 C C . ALA A 1 191 ? -3.998 14.283 4.234 1.00 70.56 191 ALA A C 1
ATOM 1363 O O . ALA A 1 191 ? -5.120 14.757 4.420 1.00 70.56 191 ALA A O 1
ATOM 1364 N N . ALA A 1 192 ? -3.402 14.322 3.039 1.00 73.19 192 ALA A N 1
ATOM 1365 C CA . ALA A 1 192 ? -4.021 14.907 1.855 1.00 73.19 192 ALA A CA 1
ATOM 1366 C C . ALA A 1 192 ? -5.287 14.144 1.424 1.00 73.19 192 ALA A C 1
ATOM 1368 O O . ALA A 1 192 ? -6.307 14.768 1.133 1.00 73.19 192 ALA A O 1
ATOM 1369 N N . ALA A 1 193 ? -5.262 12.807 1.439 1.00 71.38 193 ALA A N 1
ATOM 1370 C CA . ALA A 1 193 ? -6.421 11.976 1.110 1.00 71.38 193 ALA A CA 1
ATOM 1371 C C . ALA A 1 193 ? -7.574 12.169 2.110 1.00 71.38 193 ALA A C 1
ATOM 1373 O O . ALA A 1 193 ? -8.734 12.283 1.711 1.00 71.38 193 ALA A O 1
ATOM 1374 N N . LEU A 1 194 ? -7.261 12.277 3.405 1.00 69.75 194 LEU A N 1
ATOM 1375 C CA . LEU A 1 194 ? -8.238 12.585 4.450 1.00 69.75 194 LEU A CA 1
ATOM 1376 C C . LEU A 1 194 ? -8.836 13.987 4.275 1.00 69.75 194 LEU A C 1
ATOM 1378 O O . LEU A 1 194 ? -10.050 14.148 4.424 1.00 69.75 194 LEU A O 1
ATOM 1382 N N . ALA A 1 195 ? -8.018 14.988 3.937 1.00 71.00 195 ALA A N 1
ATOM 1383 C CA . ALA A 1 195 ? -8.482 16.350 3.672 1.00 71.00 195 ALA A CA 1
ATOM 1384 C C . ALA A 1 195 ? -9.396 16.407 2.435 1.00 71.00 195 ALA A C 1
ATOM 1386 O O . ALA A 1 195 ? -10.484 16.984 2.490 1.00 71.00 195 ALA A O 1
ATOM 1387 N N . ALA A 1 196 ? -9.007 15.738 1.346 1.00 71.44 196 ALA A N 1
ATOM 1388 C CA . ALA A 1 196 ? -9.807 15.643 0.128 1.00 71.44 196 ALA A CA 1
ATOM 1389 C C . ALA A 1 196 ? -11.137 14.908 0.369 1.00 71.44 196 ALA A C 1
ATOM 1391 O O . ALA A 1 196 ? -12.193 15.384 -0.047 1.00 71.44 196 ALA A O 1
ATOM 1392 N N . GLY A 1 197 ? -11.115 13.791 1.104 1.00 66.50 197 GLY A N 1
ATOM 1393 C CA . GLY A 1 197 ? -12.321 13.038 1.455 1.00 66.50 197 GLY A CA 1
ATOM 1394 C C . GLY A 1 197 ? -13.310 13.834 2.309 1.00 66.50 197 GLY A C 1
ATOM 1395 O O . GLY A 1 197 ? -14.524 13.711 2.123 1.00 66.50 197 GLY A O 1
ATOM 1396 N N . HIS A 1 198 ? -12.817 14.710 3.190 1.00 67.19 198 HIS A N 1
ATOM 1397 C CA . HIS A 1 198 ? -13.665 15.651 3.926 1.00 67.19 198 HIS A CA 1
ATOM 1398 C C . HIS A 1 198 ? -14.310 16.687 3.007 1.00 67.19 198 HIS A C 1
ATOM 1400 O O . HIS A 1 198 ? -15.501 16.949 3.156 1.00 67.19 198 HIS A O 1
ATOM 1406 N N . GLY A 1 199 ? -13.568 17.218 2.031 1.00 63.03 199 GLY A N 1
ATOM 1407 C CA . GLY A 1 199 ? -14.115 18.126 1.021 1.00 63.03 199 GLY A CA 1
ATOM 1408 C C . GLY A 1 199 ? -15.231 17.482 0.193 1.00 63.03 199 GLY A C 1
ATOM 1409 O O . GLY A 1 199 ? -16.297 18.071 0.035 1.00 63.03 199 GLY A O 1
ATOM 1410 N N . VAL A 1 200 ? -15.031 16.240 -0.260 1.00 61.06 200 VAL A N 1
ATOM 1411 C CA . VAL A 1 200 ? -16.033 15.484 -1.034 1.00 61.06 200 VAL A CA 1
ATOM 1412 C C . VAL A 1 200 ? -17.267 15.157 -0.193 1.00 61.06 200 VAL A C 1
ATOM 1414 O O . VAL A 1 200 ? -18.393 15.332 -0.654 1.00 61.06 200 VAL A O 1
ATOM 1417 N N . THR A 1 201 ? -17.076 14.735 1.059 1.00 59.69 201 THR A N 1
ATOM 1418 C CA . THR A 1 201 ? -18.191 14.441 1.973 1.00 59.69 201 THR A CA 1
ATOM 1419 C C . THR A 1 201 ? -18.996 15.704 2.285 1.00 59.69 201 THR A C 1
ATOM 1421 O O . THR A 1 201 ? -20.224 15.669 2.277 1.00 59.69 201 THR A O 1
ATOM 1424 N N . LEU A 1 202 ? -18.321 16.836 2.506 1.00 59.53 202 LEU A N 1
ATOM 1425 C CA . LEU A 1 202 ? -18.968 18.125 2.745 1.00 59.53 202 LEU A CA 1
ATOM 1426 C C . LEU A 1 202 ? -19.750 18.590 1.508 1.00 59.53 202 LEU A C 1
ATOM 1428 O O . LEU A 1 202 ? -20.907 18.980 1.633 1.00 59.53 202 LEU A O 1
ATOM 1432 N N . ALA A 1 203 ? -19.161 18.483 0.315 1.00 57.41 203 ALA A N 1
ATOM 1433 C CA . ALA A 1 203 ? -19.833 18.808 -0.939 1.00 57.41 203 ALA A CA 1
ATOM 1434 C C . ALA A 1 203 ? -21.075 17.930 -1.164 1.00 57.41 203 ALA A C 1
ATOM 1436 O O . ALA A 1 203 ? -22.142 18.452 -1.478 1.00 57.41 203 ALA A O 1
ATOM 1437 N N . ALA A 1 204 ? -20.980 16.618 -0.933 1.00 59.00 204 ALA A N 1
ATOM 1438 C CA . ALA A 1 204 ? -22.109 15.697 -1.066 1.00 59.00 204 ALA A CA 1
ATOM 1439 C C . ALA A 1 204 ? -23.259 16.037 -0.100 1.00 59.00 204 ALA A C 1
ATOM 1441 O O . ALA A 1 204 ? -24.416 16.077 -0.516 1.00 59.00 204 ALA A O 1
ATOM 1442 N N . VAL A 1 205 ? -22.951 16.358 1.162 1.00 61.44 205 VAL A N 1
ATOM 1443 C CA . VAL A 1 205 ? -23.953 16.786 2.155 1.00 61.44 205 VAL A CA 1
ATOM 1444 C C . VAL A 1 205 ? -24.605 18.112 1.757 1.00 61.44 205 VAL A C 1
ATOM 1446 O O . VAL A 1 205 ? -25.826 18.225 1.815 1.00 61.44 205 VAL A O 1
ATOM 1449 N N . LEU A 1 206 ? -23.818 19.094 1.307 1.00 66.94 206 LEU A N 1
ATOM 1450 C CA . LEU A 1 206 ? -24.326 20.396 0.853 1.00 66.94 206 LEU A CA 1
ATOM 1451 C C . LEU A 1 206 ? -25.182 20.292 -0.417 1.00 66.94 206 LEU A C 1
ATOM 1453 O O . LEU A 1 206 ? -26.082 21.101 -0.628 1.00 66.94 206 LEU A O 1
ATOM 1457 N N . THR A 1 207 ? -24.908 19.308 -1.272 1.00 69.12 207 THR A N 1
ATOM 1458 C CA . THR A 1 207 ? -25.701 19.066 -2.484 1.00 69.12 207 THR A CA 1
ATOM 1459 C C . THR A 1 207 ? -27.007 18.347 -2.138 1.00 69.12 207 THR A C 1
ATOM 1461 O O . THR A 1 207 ? -28.062 18.713 -2.647 1.00 69.12 207 THR A O 1
ATOM 1464 N N . ALA A 1 208 ? -26.963 17.383 -1.212 1.00 66.81 208 ALA A N 1
ATOM 1465 C CA . ALA A 1 208 ? -28.143 16.668 -0.735 1.00 66.81 208 ALA A CA 1
ATOM 1466 C C . ALA A 1 208 ? -29.108 17.568 0.060 1.00 66.81 208 ALA A C 1
ATOM 1468 O O . ALA A 1 208 ? -30.321 17.435 -0.083 1.00 66.81 208 ALA A O 1
ATOM 1469 N N . SER A 1 209 ? -28.596 18.519 0.851 1.00 68.25 209 SER A N 1
ATOM 1470 C CA . SER A 1 209 ? -29.433 19.458 1.612 1.00 68.25 209 SER A CA 1
ATOM 1471 C C . SER A 1 209 ? -30.139 20.496 0.734 1.00 68.25 209 SER A C 1
ATOM 1473 O O . SER A 1 209 ? -31.227 20.947 1.081 1.00 68.25 209 SER A O 1
ATOM 1475 N N . ARG A 1 210 ? -29.585 20.830 -0.440 1.00 73.00 210 ARG A N 1
ATOM 1476 C CA . ARG A 1 210 ? -30.246 21.697 -1.436 1.00 73.00 210 ARG A CA 1
ATOM 1477 C C . ARG A 1 210 ? -31.435 21.027 -2.133 1.00 73.00 210 ARG A C 1
ATOM 1479 O O . ARG A 1 210 ? -32.295 21.732 -2.644 1.00 73.00 210 ARG A O 1
ATOM 1486 N N . GLY A 1 211 ? -31.498 19.695 -2.138 1.00 66.75 211 GLY A N 1
ATOM 1487 C CA . GLY A 1 211 ? -32.604 18.928 -2.721 1.00 66.75 211 GLY A CA 1
ATOM 1488 C C . GLY A 1 211 ? -33.814 18.733 -1.800 1.00 66.75 211 GLY A C 1
ATOM 1489 O O . GLY A 1 211 ? -34.811 18.178 -2.245 1.00 66.75 211 GLY A O 1
ATOM 1490 N N . GLN A 1 212 ? -33.744 19.165 -0.535 1.00 60.22 212 GLN A N 1
ATOM 1491 C CA . GLN A 1 212 ? -34.821 19.023 0.460 1.00 60.22 212 GLN A CA 1
ATOM 1492 C C . GLN A 1 212 ? -35.510 20.355 0.801 1.00 60.22 212 GLN A C 1
ATOM 1494 O O . GLN A 1 212 ? -36.067 20.500 1.888 1.00 60.22 212 GLN A O 1
ATOM 1499 N N . ALA A 1 213 ? -35.475 21.346 -0.097 1.00 56.47 213 ALA A N 1
ATOM 1500 C CA . ALA A 1 213 ? -36.320 22.524 0.078 1.00 56.47 213 ALA A CA 1
ATOM 1501 C C . ALA A 1 213 ? -37.794 22.066 0.113 1.00 56.47 213 ALA A C 1
ATOM 1503 O O . ALA A 1 213 ? -38.202 21.325 -0.786 1.00 56.47 213 ALA A O 1
ATOM 1504 N N . PRO A 1 214 ? -38.575 22.427 1.149 1.00 54.59 214 PRO A N 1
ATOM 1505 C CA . PRO A 1 214 ? -39.967 22.011 1.230 1.00 54.59 214 PRO A CA 1
ATOM 1506 C C . PRO A 1 214 ? -40.729 22.534 0.003 1.00 54.59 214 PRO A C 1
ATOM 1508 O O . PRO A 1 214 ? -40.461 23.661 -0.427 1.00 54.59 214 PRO A O 1
ATOM 1511 N N . PRO A 1 215 ? -41.646 21.741 -0.584 1.00 64.25 215 PRO A N 1
ATOM 1512 C CA . PRO A 1 215 ? -42.535 22.252 -1.618 1.00 64.25 215 PRO A CA 1
ATOM 1513 C C . PRO A 1 215 ? -43.324 23.430 -1.032 1.00 64.25 215 PRO A C 1
ATOM 1515 O O . PRO A 1 215 ? -43.869 23.316 0.068 1.00 64.25 215 PRO A O 1
ATOM 1518 N N . GLY A 1 216 ? -43.275 24.565 -1.733 1.00 68.06 216 GLY A N 1
ATOM 1519 C CA . GLY A 1 216 ? -43.991 25.791 -1.372 1.00 68.06 216 GLY A CA 1
ATOM 1520 C C . GLY A 1 216 ? -45.486 25.707 -1.626 1.00 68.06 216 GLY A C 1
ATOM 1521 O O . GLY A 1 216 ? -45.907 24.822 -2.406 1.00 68.06 216 GLY A O 1
#

Sequence (216 aa):
MRLCPVPPPVLRRRDRPAAAPAGFGPSWADVSHLPGARGYADGMELGSNASRGLLAAVFVVHNAEELTFLNRGGMLPPALAARFPRLEGLYGRRRLAPVMLALTGAVAAVLSSRRPGATALHAAAAGALGANALVHIGRAAAERRYNPGAATAPALLGAAALHLVVVREHGPGKTAATAVLGALLMPAGIAAALAAGHGVTLAAVLTASRGQAPPG

Secondary structure (DSSP, 8-state):
-PPPPPPPP------PPP---TT-SPPHHHHTTSTTHHHHHHHHHHHHHHHHHHHHHHHHHHHHHHHHHTTTS-SS-HHHHHH-HHHHTTSSHHHHHHHHHHHHHHHHHHHH--STTHHHHHHHHHHHHHHHHHHHHHHHHHHTS--TTTTTHHHHHHHHHHHHHHHHHT-HHHHHHHHHHHHHHHHHHHHHHHHHHHHHHHHHHHHHHHTTPPP-